Protein AF-A0A512M8C2-F1 (afdb_monomer)

Structure (mmCIF, N/CA/C/O backbone):
data_AF-A0A512M8C2-F1
#
_entry.id   AF-A0A512M8C2-F1
#
loop_
_atom_site.group_PDB
_atom_site.id
_atom_site.type_symbol
_atom_site.label_atom_id
_atom_site.label_alt_id
_atom_site.label_comp_id
_atom_site.label_asym_id
_atom_site.label_entity_id
_atom_site.label_seq_id
_atom_site.pdbx_PDB_ins_code
_atom_site.Cartn_x
_atom_site.Cartn_y
_atom_site.Cartn_z
_atom_site.occupancy
_atom_site.B_iso_or_equiv
_atom_site.auth_seq_id
_atom_site.auth_comp_id
_atom_site.auth_asym_id
_atom_site.auth_atom_id
_atom_site.pdbx_PDB_model_num
ATOM 1 N N . MET A 1 1 ? 24.720 3.257 -32.454 1.00 48.91 1 MET A N 1
ATOM 2 C CA . MET A 1 1 ? 25.253 3.860 -31.210 1.00 48.91 1 MET A CA 1
ATOM 3 C C . MET A 1 1 ? 26.133 2.826 -30.535 1.00 48.91 1 MET A C 1
ATOM 5 O O . MET A 1 1 ? 25.693 1.692 -30.406 1.00 48.91 1 MET A O 1
ATOM 9 N N . ASN A 1 2 ? 27.371 3.174 -30.174 1.00 46.22 2 ASN A N 1
ATOM 10 C CA . ASN A 1 2 ? 28.258 2.243 -29.473 1.00 46.22 2 ASN A CA 1
ATOM 11 C C . ASN A 1 2 ? 27.708 1.994 -28.065 1.00 46.22 2 ASN A C 1
ATOM 13 O O . ASN A 1 2 ? 27.454 2.938 -27.321 1.00 46.22 2 ASN A O 1
ATOM 17 N N . SER A 1 3 ? 27.521 0.729 -27.696 1.00 54.81 3 SER A N 1
ATOM 18 C CA . SER A 1 3 ? 26.972 0.332 -26.395 1.00 54.81 3 SER A CA 1
ATOM 19 C C . SER A 1 3 ? 27.742 0.952 -25.221 1.00 54.81 3 SER A C 1
ATOM 21 O O . SER A 1 3 ? 27.136 1.366 -24.240 1.00 54.81 3 SER A O 1
ATOM 23 N N . THR A 1 4 ? 29.060 1.118 -25.348 1.00 58.31 4 THR A N 1
ATOM 24 C CA . THR A 1 4 ? 29.949 1.699 -24.328 1.00 58.31 4 THR A CA 1
ATOM 25 C C . THR A 1 4 ? 29.656 3.159 -23.970 1.00 58.31 4 THR A C 1
ATOM 27 O O . THR A 1 4 ? 29.856 3.542 -22.819 1.00 58.31 4 THR A O 1
ATOM 30 N N . THR A 1 5 ? 29.156 3.984 -24.897 1.00 65.06 5 THR A N 1
ATOM 31 C CA . THR A 1 5 ? 28.842 5.393 -24.594 1.00 65.06 5 THR A CA 1
ATOM 32 C C . THR A 1 5 ? 27.536 5.519 -23.819 1.00 65.06 5 THR A C 1
ATOM 34 O O . THR A 1 5 ? 27.448 6.320 -22.894 1.00 65.06 5 THR A O 1
ATOM 37 N N . LEU A 1 6 ? 26.543 4.681 -24.135 1.00 64.38 6 LEU A N 1
ATOM 38 C CA . LEU A 1 6 ? 25.262 4.644 -23.422 1.00 64.38 6 LEU A CA 1
ATOM 39 C C . LEU A 1 6 ? 25.471 4.327 -21.931 1.00 64.38 6 LEU A C 1
ATOM 41 O O . LEU A 1 6 ? 24.914 4.996 -21.069 1.00 64.38 6 LEU A O 1
ATOM 45 N N . TRP A 1 7 ? 26.383 3.401 -21.631 1.00 63.12 7 TRP A N 1
ATOM 46 C CA . TRP A 1 7 ? 26.734 2.987 -20.273 1.00 63.12 7 TRP A CA 1
ATOM 47 C C . TRP A 1 7 ? 27.275 4.087 -19.368 1.00 63.12 7 TRP A C 1
ATOM 49 O O . TRP A 1 7 ? 26.853 4.232 -18.216 1.00 63.12 7 TRP A O 1
ATOM 59 N N . LEU A 1 8 ? 28.211 4.871 -19.895 1.00 71.44 8 LEU A N 1
ATOM 60 C CA . LEU A 1 8 ? 28.779 6.019 -19.197 1.00 71.44 8 LEU A CA 1
ATOM 61 C C . LEU A 1 8 ? 27.717 7.096 -18.950 1.00 71.44 8 LEU A C 1
ATOM 63 O O . LEU A 1 8 ? 27.680 7.678 -17.869 1.00 71.44 8 LEU A O 1
ATOM 67 N N . HIS A 1 9 ? 26.807 7.317 -19.902 1.00 68.81 9 HIS A N 1
ATOM 68 C CA . HIS A 1 9 ? 25.714 8.272 -19.724 1.00 68.81 9 HIS A CA 1
ATOM 69 C C . HIS A 1 9 ? 24.694 7.808 -18.678 1.00 68.81 9 HIS A C 1
ATOM 71 O O . HIS A 1 9 ? 24.305 8.608 -17.828 1.00 68.81 9 HIS A O 1
ATOM 77 N N . THR A 1 10 ? 24.302 6.530 -18.672 1.00 65.81 10 THR A N 1
ATOM 78 C CA . THR A 1 10 ? 23.356 5.990 -17.681 1.00 65.81 10 THR A CA 1
ATOM 79 C C . THR A 1 10 ? 23.937 6.026 -16.269 1.00 65.81 10 THR A C 1
ATOM 81 O O . THR A 1 10 ? 23.274 6.492 -15.343 1.00 65.81 10 THR A O 1
ATOM 84 N N . THR A 1 11 ? 25.187 5.588 -16.093 1.00 70.12 11 THR A N 1
ATOM 85 C CA . THR A 1 11 ? 25.856 5.610 -14.782 1.00 70.12 11 THR A CA 1
ATOM 86 C C . THR A 1 11 ? 26.068 7.035 -14.275 1.00 70.12 11 THR A C 1
ATOM 88 O O . THR A 1 11 ? 25.782 7.308 -13.109 1.00 70.12 11 THR A O 1
ATOM 91 N N . ALA A 1 12 ? 26.472 7.968 -15.143 1.00 76.19 12 ALA A N 1
ATOM 92 C CA . ALA A 1 12 ? 26.581 9.382 -14.793 1.00 76.19 12 ALA A CA 1
ATOM 93 C C . ALA A 1 12 ? 25.221 9.995 -14.421 1.00 76.19 12 ALA A C 1
ATOM 95 O O . ALA A 1 12 ? 25.128 10.697 -13.416 1.00 76.19 12 ALA A O 1
ATOM 96 N N . ALA A 1 13 ? 24.154 9.700 -15.172 1.00 72.44 13 ALA A N 1
ATOM 97 C CA . ALA A 1 13 ? 22.809 10.195 -14.880 1.00 72.44 13 ALA A CA 1
ATOM 98 C C . ALA A 1 13 ? 22.296 9.691 -13.522 1.00 72.44 13 ALA A C 1
ATOM 100 O O . ALA A 1 13 ? 21.794 10.485 -12.726 1.00 72.44 13 ALA A O 1
ATOM 101 N N . ILE A 1 14 ? 22.482 8.400 -13.219 1.00 74.38 14 ILE A N 1
ATOM 102 C CA . ILE A 1 14 ? 22.120 7.824 -11.916 1.00 74.38 14 ILE A CA 1
ATOM 103 C C . ILE A 1 14 ? 22.949 8.462 -10.799 1.00 74.38 14 ILE A C 1
ATOM 105 O O . ILE A 1 14 ? 22.385 8.840 -9.776 1.00 74.38 14 ILE A O 1
ATOM 109 N N . ALA A 1 15 ? 24.263 8.624 -10.982 1.00 79.56 15 ALA A N 1
ATOM 110 C CA . ALA A 1 15 ? 25.133 9.222 -9.972 1.00 79.56 15 ALA A CA 1
ATOM 111 C C . ALA A 1 15 ? 24.759 10.685 -9.675 1.00 79.56 15 ALA A C 1
ATOM 113 O O . ALA A 1 15 ? 24.666 11.070 -8.509 1.00 79.56 15 ALA A O 1
ATOM 114 N N . VAL A 1 16 ? 24.485 11.487 -10.710 1.00 80.94 16 VAL A N 1
ATOM 115 C CA . VAL A 1 16 ? 24.038 12.881 -10.561 1.00 80.94 16 VAL A CA 1
ATOM 116 C C . VAL A 1 16 ? 22.673 12.942 -9.881 1.00 80.94 16 VAL A C 1
ATOM 118 O O . VAL A 1 16 ? 22.501 13.709 -8.935 1.00 80.94 16 VAL A O 1
ATOM 121 N N . ALA A 1 17 ? 21.716 12.114 -10.306 1.00 76.19 17 ALA A N 1
ATOM 122 C CA . ALA A 1 17 ? 20.384 12.080 -9.712 1.00 76.19 17 ALA A CA 1
ATOM 123 C C . ALA A 1 17 ? 20.421 11.621 -8.245 1.00 76.19 17 ALA A C 1
ATOM 125 O O . ALA A 1 17 ? 19.781 12.232 -7.390 1.00 76.19 17 ALA A O 1
ATOM 126 N N . ALA A 1 18 ? 21.218 10.598 -7.928 1.00 78.25 18 ALA A N 1
ATOM 127 C CA . ALA A 1 18 ? 21.425 10.122 -6.564 1.00 78.25 18 ALA A CA 1
ATOM 128 C C . ALA A 1 18 ? 22.118 11.179 -5.690 1.00 78.25 18 ALA A C 1
ATOM 130 O O . ALA A 1 18 ? 21.701 11.399 -4.554 1.00 78.25 18 ALA A O 1
ATOM 131 N N . GLY A 1 19 ? 23.131 11.874 -6.218 1.00 82.81 19 GLY A N 1
ATOM 132 C CA . GLY A 1 19 ? 23.809 12.970 -5.524 1.00 82.81 19 GLY A CA 1
ATOM 133 C C . GLY A 1 19 ? 22.876 14.149 -5.240 1.00 82.81 19 GLY A C 1
ATOM 134 O O . GLY A 1 19 ? 22.841 14.650 -4.116 1.00 82.81 19 GLY A O 1
ATOM 135 N N . ALA A 1 20 ? 22.065 14.547 -6.224 1.00 81.75 20 ALA A N 1
ATOM 136 C CA . ALA A 1 20 ? 21.051 15.586 -6.064 1.00 81.75 20 ALA A CA 1
ATOM 137 C C . ALA A 1 20 ? 19.987 15.187 -5.032 1.00 81.75 20 ALA A C 1
ATOM 139 O O . ALA A 1 20 ? 19.635 15.990 -4.168 1.00 81.75 20 ALA A O 1
ATOM 140 N N . LEU A 1 21 ? 19.520 13.936 -5.069 1.00 81.69 21 LEU A N 1
ATOM 141 C CA . LEU A 1 21 ? 18.558 13.412 -4.102 1.00 81.69 21 LEU A CA 1
ATOM 142 C C . LEU A 1 21 ? 19.140 13.369 -2.684 1.00 81.69 21 LEU A C 1
ATOM 144 O O . LEU A 1 21 ? 18.470 13.767 -1.734 1.00 81.69 21 LEU A O 1
ATOM 148 N N . TRP A 1 22 ? 20.386 12.921 -2.527 1.00 86.00 22 TRP A N 1
ATOM 149 C CA . TRP A 1 22 ? 21.066 12.917 -1.233 1.00 86.00 22 TRP A CA 1
ATOM 150 C C . TRP A 1 22 ? 21.185 14.332 -0.659 1.00 86.00 22 TRP A C 1
ATOM 152 O O . TRP A 1 22 ? 20.883 14.558 0.515 1.00 86.00 22 TRP A O 1
ATOM 162 N N . LEU A 1 23 ? 21.570 15.296 -1.496 1.00 86.81 23 LEU A N 1
ATOM 163 C CA . LEU A 1 23 ? 21.688 16.696 -1.107 1.00 86.81 23 LEU A CA 1
ATOM 164 C C . LEU A 1 23 ? 20.327 17.286 -0.706 1.00 86.81 23 LEU A C 1
ATOM 166 O O . LEU A 1 23 ? 20.213 17.940 0.332 1.00 86.81 23 LEU A O 1
ATOM 170 N N . HIS A 1 24 ? 19.286 16.986 -1.489 1.00 86.25 24 HIS A N 1
ATOM 171 C CA . HIS A 1 24 ? 17.901 17.355 -1.197 1.00 86.25 24 HIS A CA 1
ATOM 172 C C . HIS A 1 24 ? 17.441 16.794 0.150 1.00 86.25 24 HIS A C 1
ATOM 174 O O . HIS A 1 24 ? 16.963 17.548 0.992 1.00 86.25 24 HIS A O 1
ATOM 180 N N . LEU A 1 25 ? 17.648 15.499 0.404 1.00 85.44 25 LEU A N 1
ATOM 181 C CA . LEU A 1 25 ? 17.268 14.855 1.666 1.00 85.44 25 LEU A CA 1
ATOM 182 C C . LEU A 1 25 ? 18.038 15.416 2.867 1.00 85.44 25 LEU A C 1
ATOM 184 O O . LEU A 1 25 ? 17.457 15.601 3.938 1.00 85.44 25 LEU A O 1
ATOM 188 N N . ARG A 1 26 ? 19.321 15.751 2.693 1.00 88.00 26 ARG A N 1
ATOM 189 C CA . ARG A 1 26 ? 20.156 16.353 3.745 1.00 88.00 26 ARG A CA 1
ATOM 190 C C . ARG A 1 26 ? 19.616 17.704 4.219 1.00 88.00 26 ARG A C 1
ATOM 192 O O . ARG A 1 26 ? 19.702 18.013 5.412 1.00 88.00 26 ARG A O 1
ATOM 199 N N . TRP A 1 27 ? 19.074 18.500 3.301 1.00 88.75 27 TRP A N 1
ATOM 200 C CA . TRP A 1 27 ? 18.501 19.817 3.592 1.00 88.75 27 TRP A CA 1
ATOM 201 C C . TRP A 1 27 ? 16.976 19.819 3.688 1.00 88.75 27 TRP A C 1
ATOM 203 O O . TRP A 1 27 ? 16.377 20.873 3.901 1.00 88.75 27 TRP A O 1
ATOM 213 N N . HIS A 1 28 ? 16.337 18.655 3.578 1.00 85.50 28 HIS A N 1
ATOM 214 C CA . HIS A 1 28 ? 14.889 18.565 3.593 1.00 85.50 28 HIS A CA 1
ATOM 215 C C . HIS A 1 28 ? 14.330 19.029 4.951 1.00 85.50 28 HIS A C 1
ATOM 217 O O . HIS A 1 28 ? 14.781 18.550 5.999 1.00 85.50 28 HIS A O 1
ATOM 223 N N . PRO A 1 29 ? 13.301 19.900 4.979 1.00 84.81 29 PRO A N 1
ATOM 224 C CA . PRO A 1 29 ? 12.707 20.378 6.231 1.00 84.81 29 PRO A CA 1
ATOM 225 C C . PRO A 1 29 ? 12.079 19.250 7.064 1.00 84.81 29 PRO A C 1
ATOM 227 O O . PRO A 1 29 ? 11.881 19.412 8.265 1.00 84.81 29 PRO A O 1
ATOM 230 N N . ARG A 1 30 ? 11.784 18.103 6.434 1.00 88.69 30 ARG A N 1
ATOM 231 C CA . ARG A 1 30 ? 11.262 16.878 7.066 1.00 88.69 30 ARG A CA 1
ATOM 232 C C . ARG A 1 30 ? 12.271 15.727 7.096 1.00 88.69 30 ARG A C 1
ATOM 234 O O . ARG A 1 30 ? 11.921 14.573 6.879 1.00 88.69 30 ARG A O 1
ATOM 241 N N . ARG A 1 31 ? 13.565 16.032 7.247 1.00 89.94 31 ARG A N 1
ATOM 242 C CA . ARG A 1 31 ? 14.619 14.999 7.280 1.00 89.94 31 ARG A CA 1
ATOM 243 C C . ARG A 1 31 ? 14.447 14.005 8.433 1.00 89.94 31 ARG A C 1
ATOM 245 O O . ARG A 1 31 ? 14.863 12.862 8.304 1.00 89.94 31 ARG A O 1
ATOM 252 N N . GLN A 1 32 ? 13.865 14.447 9.551 1.00 89.75 32 GLN A N 1
ATOM 253 C CA . GLN A 1 32 ? 13.669 13.608 10.735 1.00 89.75 32 GLN A CA 1
ATOM 254 C C . GLN A 1 32 ? 12.684 12.485 10.421 1.00 89.75 32 GLN A C 1
ATOM 256 O O . GLN A 1 32 ? 12.981 11.330 10.681 1.00 89.75 32 GLN A O 1
ATOM 261 N N . GLU A 1 33 ? 11.593 12.799 9.730 1.00 91.88 33 GLU A N 1
ATOM 262 C CA . GLU A 1 33 ? 10.573 11.840 9.318 1.00 91.88 33 GLU A CA 1
ATOM 263 C C . GLU A 1 33 ? 11.121 10.823 8.299 1.00 91.88 33 GLU A C 1
ATOM 265 O O . GLU A 1 33 ? 10.787 9.640 8.358 1.00 91.88 33 GLU A O 1
ATOM 270 N N . PHE A 1 34 ? 12.016 11.242 7.396 1.00 91.50 34 PHE A N 1
ATOM 271 C CA . PHE A 1 34 ? 12.741 10.317 6.512 1.00 91.50 34 PHE A CA 1
ATOM 272 C C . PHE A 1 34 ? 13.763 9.448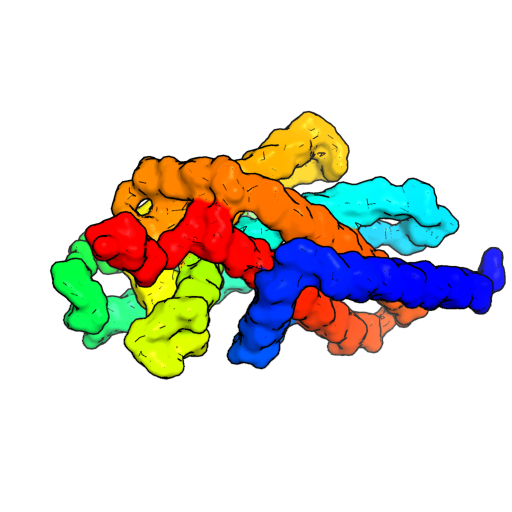 7.264 1.00 91.50 34 PHE A C 1
ATOM 274 O O . PHE A 1 34 ? 13.938 8.283 6.922 1.00 91.50 34 PHE A O 1
ATOM 281 N N . SER A 1 35 ? 14.427 9.974 8.292 1.00 92.88 35 SER A N 1
ATOM 282 C CA . SER A 1 35 ? 15.363 9.192 9.111 1.00 92.88 35 SER A CA 1
ATOM 283 C C . SER A 1 35 ? 14.629 8.162 9.972 1.00 92.88 35 SER A C 1
ATOM 285 O O . SER A 1 35 ? 14.947 6.982 9.929 1.00 92.88 35 SER A O 1
ATOM 287 N N . GLU A 1 36 ? 13.595 8.581 10.697 1.00 93.25 36 GLU A N 1
ATOM 288 C CA . GLU A 1 36 ? 12.803 7.707 11.569 1.00 93.25 36 GLU A CA 1
ATOM 289 C C . GLU A 1 36 ? 12.056 6.628 10.779 1.00 93.25 36 GLU A C 1
ATOM 291 O O . GLU A 1 36 ? 11.929 5.490 11.225 1.00 93.25 36 GLU A O 1
ATOM 296 N N . SER A 1 37 ? 11.576 6.953 9.574 1.00 92.88 37 SER A N 1
ATOM 297 C CA . SER A 1 37 ? 10.986 5.941 8.692 1.00 92.88 37 SER A CA 1
ATOM 298 C C . SER A 1 37 ? 12.012 4.919 8.217 1.00 92.88 37 SER A C 1
ATOM 300 O O . SER A 1 37 ? 11.660 3.752 8.065 1.00 92.88 37 SER A O 1
ATOM 302 N N . TRP A 1 38 ? 13.272 5.310 8.011 1.00 93.62 38 TRP A N 1
ATOM 303 C CA . TRP A 1 38 ? 14.344 4.362 7.711 1.00 93.62 38 TRP A CA 1
ATOM 304 C C . TRP A 1 38 ? 14.621 3.432 8.901 1.00 93.62 38 TRP A C 1
ATOM 306 O O . TRP A 1 38 ? 14.727 2.213 8.729 1.00 93.62 38 TRP A O 1
ATOM 316 N N . ASP A 1 39 ? 14.636 3.975 10.118 1.00 93.19 39 ASP A N 1
ATOM 317 C CA . ASP A 1 39 ? 14.766 3.187 11.350 1.00 93.19 39 ASP A CA 1
ATOM 318 C C . ASP A 1 39 ? 13.592 2.203 11.516 1.00 93.19 39 ASP A C 1
ATOM 320 O O . ASP A 1 39 ? 13.786 1.045 11.881 1.00 93.19 39 ASP A O 1
ATOM 324 N N . LEU A 1 40 ? 12.373 2.609 11.152 1.00 91.00 40 LEU A N 1
ATOM 325 C CA . LEU A 1 40 ? 11.203 1.725 11.111 1.00 91.00 40 LEU A CA 1
ATOM 326 C C . LEU A 1 40 ? 11.334 0.606 10.069 1.00 91.00 40 LEU A C 1
ATOM 328 O O . LEU A 1 40 ? 11.039 -0.551 10.376 1.00 91.00 40 LEU A O 1
ATOM 332 N N . VAL A 1 41 ? 11.775 0.921 8.846 1.00 92.50 41 VAL A N 1
ATOM 333 C CA . VAL A 1 41 ? 11.991 -0.084 7.787 1.00 92.50 41 VAL A CA 1
ATOM 334 C C . VAL A 1 41 ? 13.019 -1.122 8.234 1.00 92.50 41 VAL A C 1
ATOM 336 O O . VAL A 1 41 ? 12.802 -2.322 8.059 1.00 92.50 41 VAL A O 1
ATOM 339 N N . THR A 1 42 ? 14.120 -0.677 8.841 1.00 90.62 42 THR A N 1
ATOM 340 C CA . THR A 1 42 ? 15.167 -1.572 9.358 1.00 90.62 42 THR A CA 1
ATOM 341 C C . THR A 1 42 ? 14.721 -2.331 10.611 1.00 90.62 42 THR A C 1
ATOM 343 O O . THR A 1 42 ? 15.113 -3.482 10.803 1.00 90.62 42 THR A O 1
ATOM 346 N N . GLY A 1 43 ? 13.842 -1.742 11.425 1.00 87.25 43 GLY A N 1
ATOM 347 C CA . GLY A 1 43 ? 13.214 -2.375 12.584 1.00 87.25 43 GLY A CA 1
ATOM 348 C C . GLY A 1 43 ? 12.158 -3.434 12.240 1.00 87.25 43 GLY A C 1
ATOM 349 O O . GLY A 1 43 ? 11.894 -4.310 13.073 1.00 87.25 43 GLY A O 1
ATOM 350 N N . LEU A 1 44 ? 11.594 -3.387 11.026 1.00 89.19 44 LEU A N 1
ATOM 351 C CA . LEU A 1 44 ? 10.554 -4.284 10.505 1.00 89.19 44 LEU A CA 1
ATOM 352 C C . LEU A 1 44 ? 10.981 -4.942 9.171 1.00 89.19 44 LEU A C 1
ATOM 354 O O . LEU A 1 44 ? 10.274 -4.822 8.166 1.00 89.19 44 LEU A O 1
ATOM 358 N N . PRO A 1 45 ? 12.097 -5.698 9.129 1.00 90.88 45 PRO A N 1
ATOM 359 C CA . PRO A 1 45 ? 12.628 -6.248 7.877 1.00 90.88 45 PRO A CA 1
ATOM 360 C C . PRO A 1 45 ? 11.650 -7.217 7.196 1.00 90.88 45 PRO A C 1
ATOM 362 O O . PRO A 1 45 ? 11.626 -7.327 5.969 1.00 90.88 45 PRO A O 1
ATOM 365 N N . TRP A 1 46 ? 10.790 -7.877 7.980 1.00 92.25 46 TRP A N 1
ATOM 366 C CA . TRP A 1 46 ? 9.745 -8.765 7.474 1.00 92.25 46 TRP A CA 1
ATOM 367 C C . TRP A 1 46 ? 8.768 -8.048 6.533 1.00 92.25 46 TRP A C 1
ATOM 369 O O . TRP A 1 46 ? 8.297 -8.670 5.584 1.00 92.25 46 TRP A O 1
ATOM 379 N N . LEU A 1 47 ? 8.488 -6.754 6.745 1.00 91.75 47 LEU A N 1
ATOM 380 C CA . LEU A 1 47 ? 7.574 -5.980 5.902 1.00 91.75 47 LEU A CA 1
ATOM 381 C C . LEU A 1 47 ? 8.160 -5.799 4.500 1.00 91.75 47 LEU A C 1
ATOM 383 O O . LEU A 1 47 ? 7.459 -5.955 3.503 1.00 91.75 47 LEU A O 1
ATOM 387 N N . THR A 1 48 ? 9.457 -5.506 4.417 1.00 93.44 48 THR A N 1
ATOM 388 C CA . THR A 1 48 ? 10.186 -5.374 3.150 1.00 93.44 48 THR A CA 1
ATOM 389 C C . THR A 1 48 ? 10.274 -6.701 2.415 1.00 93.44 48 THR A C 1
ATOM 391 O O . THR A 1 48 ? 10.025 -6.749 1.212 1.00 93.44 48 THR A O 1
ATOM 394 N N . VAL A 1 49 ? 10.561 -7.786 3.136 1.00 94.50 49 VAL A N 1
ATOM 395 C CA . VAL A 1 49 ? 10.612 -9.133 2.560 1.00 94.50 49 VAL A CA 1
ATOM 396 C C . VAL A 1 49 ? 9.236 -9.553 2.032 1.00 94.50 49 VAL A C 1
ATOM 398 O O . VAL A 1 49 ? 9.130 -9.955 0.876 1.00 94.50 49 VAL A O 1
ATOM 401 N N . LEU A 1 50 ? 8.177 -9.391 2.832 1.00 93.19 50 LEU A N 1
ATOM 402 C CA . LEU A 1 50 ? 6.801 -9.696 2.432 1.00 93.19 50 LEU A CA 1
ATOM 403 C C . LEU A 1 50 ? 6.378 -8.871 1.213 1.00 93.19 50 LEU A C 1
ATOM 405 O O . LEU A 1 50 ? 5.866 -9.422 0.241 1.00 93.19 50 LEU A O 1
ATOM 409 N N . HIS A 1 51 ? 6.612 -7.559 1.242 1.00 93.69 51 HIS A N 1
ATOM 410 C CA . HIS A 1 51 ? 6.280 -6.677 0.129 1.00 93.69 51 HIS A CA 1
ATOM 411 C C . HIS A 1 51 ? 7.047 -7.086 -1.139 1.00 93.69 51 HIS A C 1
ATOM 413 O O . HIS A 1 51 ? 6.428 -7.270 -2.185 1.00 93.69 51 HIS A O 1
ATOM 419 N N . GLY A 1 52 ? 8.356 -7.336 -1.050 1.00 92.56 52 GLY A N 1
ATOM 420 C CA . GLY A 1 52 ? 9.160 -7.812 -2.179 1.00 92.56 52 GLY A CA 1
ATOM 421 C C . GLY A 1 52 ? 8.638 -9.127 -2.768 1.00 92.56 52 GLY A C 1
ATOM 422 O O . GLY A 1 52 ? 8.474 -9.229 -3.983 1.00 92.56 52 GLY A O 1
ATOM 423 N N . MET A 1 53 ? 8.292 -10.103 -1.921 1.00 92.44 53 MET A N 1
ATOM 424 C CA . MET A 1 53 ? 7.687 -11.370 -2.356 1.00 92.44 53 MET A CA 1
ATOM 425 C C . MET A 1 53 ? 6.363 -11.153 -3.094 1.00 92.44 53 MET A C 1
ATOM 427 O O . MET A 1 53 ? 6.148 -11.747 -4.149 1.00 92.44 53 MET A O 1
ATOM 431 N N . LEU A 1 54 ? 5.489 -10.283 -2.579 1.00 92.00 54 LEU A N 1
ATOM 432 C CA . LEU A 1 54 ? 4.205 -9.976 -3.213 1.00 92.00 54 LEU A CA 1
ATOM 433 C C . LEU A 1 54 ? 4.382 -9.260 -4.559 1.00 92.00 54 LEU A C 1
ATOM 435 O O . LEU A 1 54 ? 3.613 -9.523 -5.484 1.00 92.00 54 LEU A O 1
ATOM 439 N N . LEU A 1 55 ? 5.392 -8.392 -4.697 1.00 90.38 55 LEU A N 1
ATOM 440 C CA . LEU A 1 55 ? 5.710 -7.738 -5.972 1.00 90.38 55 LEU A CA 1
ATOM 441 C C . LEU A 1 55 ? 6.163 -8.747 -7.022 1.00 90.38 55 LEU A C 1
ATOM 443 O O . LEU A 1 55 ? 5.682 -8.705 -8.153 1.00 90.38 55 LEU A O 1
ATOM 447 N N . VAL A 1 56 ? 7.050 -9.668 -6.643 1.00 89.19 56 VAL A N 1
ATOM 448 C CA . VAL A 1 56 ? 7.521 -10.732 -7.538 1.00 89.19 56 VAL A CA 1
ATOM 449 C C . VAL A 1 56 ? 6.368 -11.658 -7.914 1.00 89.19 56 VAL A C 1
ATOM 451 O O . VAL A 1 56 ? 6.178 -11.929 -9.095 1.00 89.19 56 VAL A O 1
ATOM 454 N N . ALA A 1 57 ? 5.556 -12.089 -6.945 1.00 88.06 57 ALA A N 1
ATOM 455 C CA . ALA A 1 57 ? 4.384 -12.923 -7.205 1.00 88.06 57 ALA A CA 1
ATOM 456 C C . ALA A 1 57 ? 3.407 -12.236 -8.173 1.00 88.06 57 ALA A C 1
ATOM 458 O O . ALA A 1 57 ? 2.991 -12.840 -9.158 1.00 88.06 57 ALA A O 1
ATOM 459 N N . GLY A 1 58 ? 3.108 -10.953 -7.947 1.00 84.75 58 GLY A N 1
ATOM 460 C CA . GLY A 1 58 ? 2.279 -10.157 -8.850 1.00 84.75 58 GLY A CA 1
ATOM 461 C C . GLY A 1 58 ? 2.864 -10.063 -10.263 1.00 84.75 58 GLY A C 1
ATOM 462 O O . GLY A 1 58 ? 2.125 -10.234 -11.231 1.00 84.75 58 GLY A O 1
ATOM 463 N N . GLN A 1 59 ? 4.180 -9.859 -10.384 1.00 85.31 59 GLN A N 1
ATOM 464 C CA . GLN A 1 59 ? 4.876 -9.818 -11.674 1.00 85.31 59 GLN A CA 1
ATOM 465 C C . GLN A 1 59 ? 4.789 -11.151 -12.425 1.00 85.31 59 GLN A C 1
ATOM 467 O O . GLN A 1 59 ? 4.485 -11.160 -13.617 1.00 85.31 59 GLN A O 1
ATOM 472 N N . LEU A 1 60 ? 5.011 -12.273 -11.739 1.00 83.62 60 LEU A N 1
ATOM 473 C CA . LEU A 1 60 ? 4.925 -13.615 -12.330 1.00 83.62 60 LEU A CA 1
ATOM 474 C C . LEU A 1 60 ? 3.505 -13.966 -12.787 1.00 83.62 60 LEU A C 1
ATOM 476 O O . LEU A 1 60 ? 3.323 -14.750 -13.711 1.00 83.62 60 LEU A O 1
ATOM 480 N N . MET A 1 61 ? 2.502 -13.360 -12.160 1.00 79.31 61 MET A N 1
ATOM 481 C CA . MET A 1 61 ? 1.090 -13.536 -12.488 1.00 79.31 61 MET A CA 1
ATOM 482 C C . MET A 1 61 ? 0.579 -12.513 -13.523 1.00 79.31 61 MET A C 1
ATOM 484 O O . MET A 1 61 ? -0.627 -12.403 -13.735 1.00 79.31 61 MET A O 1
ATOM 488 N N . GLY A 1 62 ? 1.483 -11.770 -14.175 1.00 75.19 62 GLY A N 1
ATOM 489 C CA . GLY A 1 62 ? 1.173 -10.901 -15.315 1.00 75.19 62 GLY A CA 1
ATOM 490 C C . GLY A 1 62 ? 0.861 -9.443 -14.973 1.00 75.19 62 GLY A C 1
ATOM 491 O O . GLY A 1 62 ? 0.504 -8.679 -15.867 1.00 75.19 62 GLY A O 1
ATOM 492 N N . ALA A 1 63 ? 1.003 -9.022 -13.715 1.00 78.00 63 ALA A N 1
ATOM 493 C CA . ALA A 1 63 ? 0.805 -7.628 -13.330 1.00 78.00 63 ALA A CA 1
ATOM 494 C C . ALA A 1 63 ? 2.155 -6.881 -13.261 1.00 78.00 63 ALA A C 1
ATOM 496 O O . ALA A 1 63 ? 3.028 -7.293 -12.498 1.00 78.00 63 ALA A O 1
ATOM 497 N N . PRO A 1 64 ? 2.358 -5.773 -14.000 1.00 76.06 64 PRO A N 1
ATOM 498 C CA . PRO A 1 64 ? 3.672 -5.140 -14.176 1.00 76.06 64 PRO A CA 1
ATOM 499 C C . PRO A 1 64 ? 4.107 -4.271 -12.975 1.00 76.06 64 PRO A C 1
ATOM 501 O O . PRO A 1 64 ? 4.415 -3.085 -13.108 1.00 76.06 64 PRO A O 1
ATOM 504 N N . TRP A 1 65 ? 4.134 -4.840 -11.768 1.00 75.12 65 TRP A N 1
ATOM 505 C CA . TRP A 1 65 ? 4.410 -4.114 -10.523 1.00 75.12 65 TRP A CA 1
ATOM 506 C C . TRP A 1 65 ? 5.866 -3.663 -10.368 1.00 75.12 65 TRP A C 1
ATOM 508 O O . TRP A 1 65 ? 6.103 -2.620 -9.747 1.00 75.12 65 TRP A O 1
ATOM 518 N N . ILE A 1 66 ? 6.815 -4.441 -10.904 1.00 74.88 66 ILE A N 1
ATOM 519 C CA . ILE A 1 66 ? 8.263 -4.185 -10.816 1.00 74.88 66 ILE A CA 1
ATOM 520 C C . ILE A 1 66 ? 8.738 -3.445 -12.064 1.00 74.88 66 ILE A C 1
ATOM 522 O O . ILE A 1 66 ? 9.381 -2.404 -11.958 1.00 74.88 66 ILE A O 1
ATOM 526 N N . THR A 1 67 ? 8.390 -3.950 -13.248 1.00 67.44 67 THR A N 1
ATOM 527 C CA . THR A 1 67 ? 8.840 -3.376 -14.527 1.00 67.44 67 THR A CA 1
ATOM 528 C C . THR A 1 67 ? 8.081 -2.107 -14.911 1.00 67.44 67 THR A C 1
ATOM 530 O O . THR A 1 67 ? 8.604 -1.283 -15.652 1.00 67.44 67 THR A O 1
ATOM 533 N N . GLY A 1 68 ? 6.868 -1.903 -14.385 1.00 68.81 68 GLY A N 1
ATOM 534 C CA . GLY A 1 68 ? 6.004 -0.800 -14.802 1.00 68.81 68 GLY A CA 1
ATOM 535 C C . GLY A 1 68 ? 5.566 -0.915 -16.265 1.00 68.81 68 GLY A C 1
ATOM 536 O O . GLY A 1 68 ? 5.629 -1.987 -16.865 1.00 68.81 68 GLY A O 1
ATOM 537 N N . SER A 1 69 ? 5.106 0.204 -16.827 1.00 62.44 69 SER A N 1
ATOM 538 C CA . SER A 1 69 ? 4.615 0.306 -18.208 1.00 62.44 69 SER A CA 1
ATOM 539 C C . SER A 1 69 ? 5.663 0.785 -19.221 1.00 62.44 69 SER A C 1
ATOM 541 O O . SER A 1 69 ? 5.309 0.981 -20.378 1.00 62.44 69 SER A O 1
ATOM 543 N N . MET A 1 70 ? 6.905 1.050 -18.797 1.00 62.56 70 MET A N 1
ATOM 544 C CA . MET A 1 70 ? 7.959 1.549 -19.690 1.00 62.56 70 MET A CA 1
ATOM 545 C C . MET A 1 70 ? 8.527 0.412 -20.527 1.00 62.56 70 MET A C 1
ATOM 547 O O . MET A 1 70 ? 8.809 -0.663 -19.991 1.00 62.56 70 MET A O 1
ATOM 551 N N . GLN A 1 71 ? 8.688 0.649 -21.826 1.00 58.84 71 GLN A N 1
ATOM 552 C CA . GLN A 1 71 ? 9.306 -0.304 -22.744 1.00 58.84 71 GLN A CA 1
ATOM 553 C C . GLN A 1 71 ? 10.729 0.137 -23.102 1.00 58.84 71 GLN A C 1
ATOM 555 O O . GLN A 1 71 ? 11.057 1.317 -23.059 1.00 58.84 71 GLN A O 1
ATOM 560 N N . ALA A 1 72 ? 11.562 -0.812 -23.534 1.00 54.16 72 ALA A N 1
ATOM 561 C CA . ALA A 1 72 ? 12.980 -0.579 -23.827 1.00 54.16 72 ALA A CA 1
ATOM 562 C C . ALA A 1 72 ? 13.273 0.454 -24.921 1.00 54.16 72 ALA A C 1
ATOM 564 O O . ALA A 1 72 ? 14.363 1.022 -24.982 1.00 54.16 72 ALA A O 1
ATOM 565 N N . PHE A 1 73 ? 12.298 0.741 -25.783 1.00 51.25 73 PHE A N 1
ATOM 566 C CA . PHE A 1 73 ? 12.440 1.783 -26.796 1.00 51.25 73 PHE A CA 1
ATOM 567 C C . PHE A 1 73 ? 12.291 3.202 -26.219 1.00 51.25 73 PHE A C 1
ATOM 569 O O . PHE A 1 73 ? 12.739 4.156 -26.854 1.00 51.25 73 PHE A O 1
ATOM 576 N N . ASP A 1 74 ? 11.703 3.352 -25.026 1.00 55.44 74 ASP A N 1
ATOM 577 C CA . ASP A 1 74 ? 11.469 4.655 -24.399 1.00 55.44 74 ASP A CA 1
ATOM 578 C C . ASP A 1 74 ? 12.778 5.288 -23.897 1.00 55.44 74 ASP A C 1
ATOM 580 O O . ASP A 1 74 ? 12.841 6.500 -23.729 1.00 55.44 74 ASP A O 1
ATOM 584 N N . LEU A 1 75 ? 13.859 4.513 -23.716 1.00 62.59 75 LEU A N 1
ATOM 585 C CA . LEU A 1 75 ? 15.135 4.987 -23.157 1.00 62.59 75 LEU A CA 1
ATOM 586 C C . LEU A 1 75 ? 16.015 5.819 -24.121 1.00 62.59 75 LEU A C 1
ATOM 588 O O . LEU A 1 75 ? 17.170 6.116 -23.810 1.00 62.59 75 LEU A O 1
ATOM 592 N N . GLY A 1 76 ? 15.495 6.197 -25.292 1.00 60.25 76 GLY A N 1
ATOM 593 C CA . GLY A 1 76 ? 16.260 6.861 -26.353 1.00 60.25 76 GLY A CA 1
ATOM 594 C C . GLY A 1 76 ? 16.682 8.303 -26.044 1.00 60.25 76 GLY A C 1
ATOM 595 O O . GLY A 1 76 ? 17.805 8.689 -26.375 1.00 60.25 76 GLY A O 1
ATOM 596 N N . THR A 1 77 ? 15.825 9.103 -25.393 1.00 67.69 77 THR A N 1
ATOM 597 C CA . THR A 1 77 ? 16.161 10.473 -24.962 1.00 67.69 77 THR A CA 1
ATOM 598 C C . THR A 1 77 ? 15.509 10.845 -23.626 1.00 67.69 77 THR A C 1
ATOM 600 O O . THR A 1 77 ? 14.378 10.469 -23.334 1.00 67.69 77 THR A O 1
ATOM 603 N N . TRP A 1 78 ? 16.204 11.640 -22.801 1.00 68.56 78 TRP A N 1
ATOM 604 C CA . TRP A 1 78 ? 15.687 12.075 -21.492 1.00 68.56 78 TRP A CA 1
ATOM 605 C C . TRP A 1 78 ? 14.382 12.879 -21.592 1.00 68.56 78 TRP A C 1
ATOM 607 O O . TRP A 1 78 ? 13.536 12.790 -20.705 1.00 68.56 78 TRP A O 1
ATOM 617 N N . LEU A 1 79 ? 14.213 13.647 -22.673 1.00 69.25 79 LEU A N 1
ATOM 618 C CA . LEU A 1 79 ? 13.022 14.465 -22.902 1.00 69.25 79 LEU A CA 1
ATOM 619 C C . LEU A 1 79 ? 11.763 13.592 -23.045 1.00 69.25 79 LEU A C 1
ATOM 621 O O . LEU A 1 79 ? 10.712 13.945 -22.511 1.00 69.25 79 LEU A O 1
ATOM 625 N N . ASP A 1 80 ? 11.899 12.436 -23.698 1.00 70.19 80 ASP A N 1
ATOM 626 C CA . ASP A 1 80 ? 10.798 11.498 -23.930 1.00 70.19 80 ASP A CA 1
ATOM 627 C C . ASP A 1 80 ? 10.455 10.688 -22.668 1.00 70.19 80 ASP A C 1
ATOM 629 O O . ASP A 1 80 ? 9.289 10.381 -22.419 1.00 70.19 80 ASP A O 1
ATOM 633 N N . ILE A 1 81 ? 11.453 10.411 -21.820 1.00 76.62 81 ILE A N 1
ATOM 634 C CA . ILE A 1 81 ? 11.308 9.603 -20.594 1.00 76.62 81 ILE A CA 1
ATOM 635 C C . ILE A 1 81 ? 10.779 10.428 -19.420 1.00 76.62 81 ILE A C 1
ATOM 637 O O . ILE A 1 81 ? 10.003 9.924 -18.605 1.00 76.62 81 ILE A O 1
ATOM 641 N N . ALA A 1 82 ? 11.198 11.691 -19.297 1.00 77.56 82 ALA A N 1
ATOM 642 C CA . ALA A 1 82 ? 10.967 12.488 -18.094 1.00 77.56 82 ALA A CA 1
ATOM 643 C C . ALA A 1 82 ? 9.474 12.645 -17.759 1.00 77.56 82 ALA A C 1
ATOM 645 O O . ALA A 1 82 ? 9.087 12.503 -16.599 1.00 77.56 82 ALA A O 1
ATOM 646 N N . GLY A 1 83 ? 8.625 12.891 -18.763 1.00 82.56 83 GLY A N 1
ATOM 647 C CA . GLY A 1 83 ? 7.177 13.039 -18.579 1.00 82.56 83 GLY A CA 1
ATOM 648 C C . GLY A 1 83 ? 6.493 11.756 -18.081 1.00 82.56 83 GLY A C 1
ATOM 649 O O . GLY A 1 83 ? 5.875 11.779 -17.013 1.00 82.56 83 GLY A O 1
ATOM 650 N N . PRO A 1 84 ? 6.598 10.628 -18.810 1.00 82.69 84 PRO A N 1
ATOM 651 C CA . PRO A 1 84 ? 6.072 9.332 -18.378 1.00 82.69 84 PRO A CA 1
ATOM 652 C C . PRO A 1 84 ? 6.622 8.862 -17.027 1.00 82.69 84 PRO A C 1
ATOM 654 O O . PRO A 1 84 ? 5.857 8.350 -16.209 1.00 82.69 84 PRO A O 1
ATOM 657 N N . LEU A 1 85 ? 7.916 9.074 -16.762 1.00 83.06 85 LEU A N 1
ATOM 658 C CA . LEU A 1 85 ? 8.540 8.738 -15.481 1.00 83.06 85 LEU A CA 1
ATOM 659 C C . LEU A 1 85 ? 7.948 9.553 -14.339 1.00 83.06 85 LEU A C 1
ATOM 661 O O . LEU A 1 85 ? 7.551 8.984 -13.325 1.00 83.06 85 LEU A O 1
ATOM 665 N N . PHE A 1 86 ? 7.819 10.865 -14.525 1.00 86.44 86 PHE A N 1
ATOM 666 C CA . PHE A 1 86 ? 7.219 11.736 -13.526 1.00 86.44 86 PHE A CA 1
ATOM 667 C C . PHE A 1 86 ? 5.760 11.362 -13.248 1.00 86.44 86 PHE A C 1
ATOM 669 O O . PHE A 1 86 ? 5.393 11.190 -12.090 1.00 86.44 86 PHE A O 1
ATOM 676 N N . LEU A 1 87 ? 4.934 11.187 -14.286 1.00 87.00 87 LEU A N 1
ATOM 677 C CA . LEU A 1 87 ? 3.518 10.835 -14.121 1.00 87.00 87 LEU A CA 1
ATOM 678 C C . LEU A 1 87 ? 3.334 9.449 -13.490 1.00 87.00 87 LEU A C 1
ATOM 680 O O . LEU A 1 87 ? 2.493 9.289 -12.605 1.00 87.00 87 LEU A O 1
ATOM 684 N N . GLY A 1 88 ? 4.139 8.464 -13.898 1.00 86.31 88 GLY A N 1
ATOM 685 C CA . GLY A 1 88 ? 4.119 7.121 -13.320 1.00 86.31 88 GLY A CA 1
ATOM 686 C C . GLY A 1 88 ? 4.519 7.121 -11.845 1.00 86.31 88 GLY A C 1
ATOM 687 O O . GLY A 1 88 ? 3.830 6.524 -11.020 1.00 86.31 88 GLY A O 1
ATOM 688 N N . SER A 1 89 ? 5.586 7.841 -11.492 1.00 89.69 89 SER A N 1
ATOM 689 C CA . SER A 1 89 ? 6.036 7.972 -10.103 1.00 89.69 89 SER A CA 1
ATOM 690 C C . SER A 1 89 ? 5.105 8.828 -9.250 1.00 89.69 89 SER A C 1
ATOM 692 O O . SER A 1 89 ? 4.951 8.542 -8.067 1.00 89.69 89 SER A O 1
ATOM 694 N N . LEU A 1 90 ? 4.446 9.836 -9.826 1.00 90.81 90 LEU A N 1
ATOM 695 C CA . LEU A 1 90 ? 3.406 10.612 -9.152 1.00 90.81 90 LEU A CA 1
ATOM 696 C C . LEU A 1 90 ? 2.209 9.727 -8.795 1.00 90.81 90 LEU A C 1
ATOM 698 O O . LEU A 1 90 ? 1.815 9.682 -7.629 1.00 90.81 90 LEU A O 1
ATOM 702 N N . MET A 1 91 ? 1.688 8.988 -9.779 1.00 89.12 91 MET A N 1
ATOM 703 C CA . MET A 1 91 ? 0.588 8.042 -9.587 1.00 89.12 91 MET A CA 1
ATOM 704 C C . MET A 1 91 ? 0.939 6.996 -8.533 1.00 89.12 91 MET A C 1
ATOM 706 O O . MET A 1 91 ? 0.173 6.769 -7.597 1.00 89.12 91 MET A O 1
ATOM 710 N N . GLU A 1 92 ? 2.122 6.394 -8.649 1.00 89.31 92 GLU A N 1
ATOM 711 C CA . GLU A 1 92 ? 2.604 5.415 -7.685 1.00 89.31 92 GLU A CA 1
ATOM 712 C C . GLU A 1 92 ? 2.672 6.008 -6.281 1.00 89.31 92 GLU A C 1
ATOM 714 O O . GLU A 1 92 ? 2.091 5.439 -5.363 1.00 89.31 92 GLU A O 1
ATOM 719 N N . ASN A 1 93 ? 3.317 7.160 -6.112 1.00 92.00 93 ASN A N 1
ATOM 720 C CA . ASN A 1 93 ? 3.515 7.784 -4.810 1.00 92.00 93 ASN A CA 1
ATOM 721 C C . ASN A 1 93 ? 2.195 8.075 -4.086 1.00 92.00 93 ASN A C 1
ATOM 723 O O . ASN A 1 93 ? 2.041 7.761 -2.907 1.00 92.00 93 ASN A O 1
ATOM 727 N N . VAL A 1 94 ? 1.220 8.631 -4.806 1.00 91.00 94 VAL A N 1
ATOM 728 C CA . VAL A 1 94 ? -0.112 8.888 -4.251 1.00 91.00 94 VAL A CA 1
ATOM 729 C C . VAL A 1 94 ? -0.842 7.569 -3.966 1.00 91.00 94 VAL A C 1
ATOM 731 O O . VAL A 1 94 ? -1.534 7.450 -2.953 1.00 91.00 94 VAL A O 1
ATOM 734 N N . SER A 1 95 ? -0.653 6.549 -4.807 1.00 89.44 95 SER A N 1
ATOM 735 C CA . SER A 1 95 ? -1.248 5.228 -4.598 1.00 89.44 95 SER A CA 1
ATOM 736 C C . SER A 1 95 ? -0.663 4.460 -3.414 1.00 89.44 95 SER A C 1
ATOM 738 O O . SER A 1 95 ? -1.378 3.639 -2.851 1.00 89.44 95 SER A O 1
ATOM 740 N N . LEU A 1 96 ? 0.574 4.736 -2.975 1.00 90.38 96 LEU A N 1
ATOM 741 C CA . LEU A 1 96 ? 1.226 3.985 -1.890 1.00 90.38 96 LEU A CA 1
ATOM 742 C C . LEU A 1 96 ? 0.416 3.985 -0.591 1.00 90.38 96 LEU A C 1
ATOM 744 O O . LEU A 1 96 ? 0.463 3.010 0.152 1.00 90.38 96 LEU A O 1
ATOM 748 N N . GLN A 1 97 ? -0.336 5.051 -0.314 1.00 85.44 97 GLN A N 1
ATOM 749 C CA . GLN A 1 97 ? -1.167 5.127 0.892 1.00 85.44 97 GLN A CA 1
ATOM 750 C C . GLN A 1 97 ? -2.421 4.265 0.822 1.00 85.44 97 GLN A C 1
ATOM 752 O O . GLN A 1 97 ? -2.976 3.922 1.860 1.00 85.44 97 GLN A O 1
ATOM 757 N N . HIS A 1 98 ? -2.834 3.898 -0.388 1.00 87.50 98 HIS A N 1
ATOM 758 C CA . HIS A 1 98 ? -4.020 3.090 -0.635 1.00 87.50 98 HIS A CA 1
ATOM 759 C C . HIS A 1 98 ? -3.640 1.626 -0.905 1.00 87.50 98 HIS A C 1
ATOM 761 O O . HIS A 1 98 ? -4.217 0.690 -0.359 1.00 87.50 98 HIS A O 1
ATOM 767 N N . SER A 1 99 ? -2.603 1.401 -1.702 1.00 85.75 99 SER A N 1
ATOM 768 C CA . SER A 1 99 ? -2.166 0.082 -2.158 1.00 85.75 99 SER A CA 1
ATOM 769 C C . SER A 1 99 ? -0.655 -0.083 -2.001 1.00 85.75 99 SER A C 1
ATOM 771 O O . SER A 1 99 ? 0.051 -0.279 -2.990 1.00 85.75 99 SER A O 1
ATOM 773 N N . LEU A 1 100 ? -0.138 0.015 -0.766 1.00 87.69 100 LEU A N 1
ATOM 774 C CA . LEU A 1 100 ? 1.286 -0.234 -0.507 1.00 87.69 100 LEU A CA 1
ATOM 775 C C . LEU A 1 100 ? 1.678 -1.641 -0.962 1.00 87.69 100 LEU A C 1
ATOM 777 O O . LEU A 1 100 ? 2.619 -1.802 -1.729 1.00 87.69 100 LEU A O 1
ATOM 781 N N . LEU A 1 101 ? 0.946 -2.648 -0.478 1.00 89.19 101 LEU A N 1
ATOM 782 C CA . LEU A 1 101 ? 1.130 -4.036 -0.881 1.00 89.19 101 LEU A CA 1
ATOM 783 C C . LEU A 1 101 ? 0.268 -4.336 -2.114 1.00 89.19 101 LEU A C 1
ATOM 785 O O . LEU A 1 101 ? -0.869 -3.858 -2.182 1.00 89.19 101 LEU A O 1
ATOM 789 N N . PRO A 1 102 ? 0.742 -5.179 -3.048 1.00 86.12 102 PRO A N 1
ATOM 790 C CA . PRO A 1 102 ? -0.083 -5.703 -4.131 1.00 86.12 102 PRO A CA 1
ATOM 791 C C . PRO A 1 102 ? -1.346 -6.371 -3.575 1.00 86.12 102 PRO A C 1
ATOM 793 O O . PRO A 1 102 ? -1.291 -7.463 -3.008 1.00 86.12 102 PRO A O 1
ATOM 796 N N . ALA A 1 103 ? -2.492 -5.703 -3.730 1.00 83.75 103 ALA A N 1
ATOM 797 C CA . ALA A 1 103 ? -3.731 -6.085 -3.058 1.00 83.75 103 ALA A CA 1
ATOM 798 C C . ALA A 1 103 ? -4.216 -7.480 -3.466 1.00 83.75 103 ALA A C 1
ATOM 800 O O . ALA A 1 103 ? -4.766 -8.207 -2.647 1.00 83.75 103 ALA A O 1
ATOM 801 N N . TRP A 1 104 ? -3.995 -7.870 -4.725 1.00 84.06 104 TRP A N 1
ATOM 802 C CA . TRP A 1 104 ? -4.499 -9.135 -5.247 1.00 84.06 104 TRP A CA 1
ATOM 803 C C . TRP A 1 104 ? -3.782 -10.374 -4.691 1.00 84.06 104 TRP A C 1
ATOM 805 O O . TRP A 1 104 ? -4.473 -11.190 -4.078 1.00 84.06 104 TRP A O 1
ATOM 815 N N . PRO A 1 105 ? -2.442 -10.533 -4.809 1.00 85.81 105 PRO A N 1
ATOM 816 C CA . PRO A 1 105 ? -1.771 -11.673 -4.185 1.00 85.81 105 PRO A CA 1
ATOM 817 C C . PRO A 1 105 ? -1.932 -11.658 -2.662 1.00 85.81 105 PRO A C 1
ATOM 819 O O . PRO A 1 105 ? -2.000 -12.708 -2.030 1.00 85.81 105 PRO A O 1
ATOM 822 N N . TRP A 1 106 ? -2.043 -10.467 -2.068 1.00 89.50 106 TRP A N 1
ATOM 823 C CA . TRP A 1 106 ? -2.243 -10.319 -0.632 1.00 89.50 106 TRP A CA 1
ATOM 824 C C . TRP A 1 106 ? -3.645 -10.746 -0.172 1.00 89.50 106 TRP A C 1
ATOM 826 O O . TRP A 1 106 ? -3.787 -11.367 0.882 1.00 89.50 106 TRP A O 1
ATOM 836 N N . ALA A 1 107 ? -4.684 -10.506 -0.977 1.00 88.94 107 ALA A N 1
ATOM 837 C CA . ALA A 1 107 ? -6.055 -10.913 -0.671 1.00 88.94 107 ALA A CA 1
ATOM 838 C C . ALA A 1 107 ? -6.216 -12.437 -0.550 1.00 88.94 107 ALA A C 1
ATOM 840 O O . ALA A 1 107 ? -7.090 -12.894 0.182 1.00 88.94 107 ALA A O 1
ATOM 841 N N . LEU A 1 108 ? -5.338 -13.233 -1.170 1.00 90.06 108 LEU A N 1
ATOM 842 C CA . LEU A 1 108 ? -5.339 -14.695 -1.030 1.00 90.06 108 LEU A CA 1
ATOM 843 C C . LEU A 1 108 ? -5.089 -15.159 0.416 1.00 90.06 108 LEU A C 1
ATOM 845 O O . LEU A 1 108 ? -5.528 -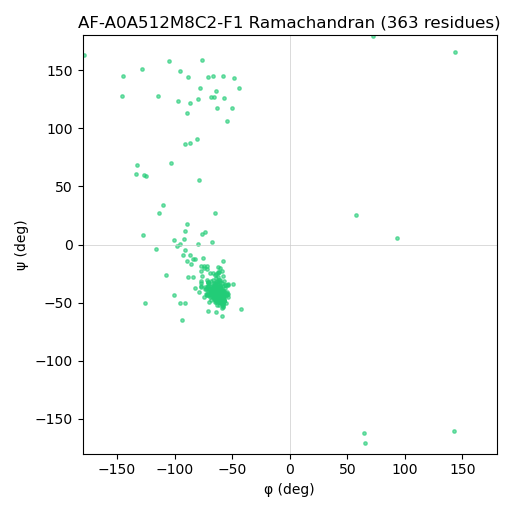16.244 0.794 1.00 90.06 108 LEU A O 1
ATOM 849 N N . PHE A 1 109 ? -4.431 -14.338 1.241 1.00 90.50 109 PHE A N 1
ATOM 850 C CA . PHE A 1 109 ? -4.194 -14.625 2.660 1.00 90.50 109 PHE A CA 1
ATOM 851 C C . PHE A 1 109 ? -5.341 -14.170 3.572 1.00 90.50 109 PHE A C 1
ATOM 853 O O . PHE A 1 109 ? -5.370 -14.537 4.750 1.00 90.50 109 PHE A O 1
ATOM 860 N N . LEU A 1 110 ? -6.313 -13.413 3.049 1.00 90.12 110 LEU A N 1
ATOM 861 C CA . LEU A 1 110 ? -7.450 -12.906 3.817 1.00 90.12 110 LEU A CA 1
ATOM 862 C C . LEU A 1 110 ? -8.229 -14.014 4.557 1.00 90.12 110 LEU A C 1
ATOM 864 O O . LEU A 1 110 ? -8.506 -13.815 5.742 1.00 90.12 110 LEU A O 1
ATOM 868 N N . PRO A 1 111 ? -8.526 -15.191 3.962 1.00 91.31 111 PRO A N 1
ATOM 869 C CA . PRO A 1 111 ? -9.238 -16.258 4.668 1.00 91.31 111 PRO A CA 1
ATOM 870 C C . PRO A 1 111 ? -8.492 -16.758 5.907 1.00 91.31 111 PRO A C 1
ATOM 872 O O . PRO A 1 111 ? -9.105 -17.022 6.942 1.00 91.31 111 PRO A O 1
ATOM 875 N N . VAL A 1 112 ? -7.159 -16.837 5.830 1.00 91.44 112 VAL A N 1
ATOM 876 C CA . VAL A 1 112 ? -6.301 -17.254 6.947 1.00 91.44 112 VAL A CA 1
ATOM 877 C C . VAL A 1 112 ? -6.304 -16.192 8.043 1.00 91.44 112 VAL A C 1
ATOM 879 O O . VAL A 1 112 ? -6.484 -16.522 9.214 1.00 91.44 112 VAL A O 1
ATOM 882 N N . VAL A 1 113 ? -6.173 -14.914 7.677 1.00 88.19 113 VAL A N 1
ATOM 883 C CA . VAL A 1 113 ? -6.233 -13.796 8.633 1.00 88.19 113 VAL A CA 1
ATOM 884 C C . VAL A 1 113 ? -7.585 -13.766 9.350 1.00 88.19 113 VAL A C 1
ATOM 886 O O . VAL A 1 113 ? -7.625 -13.661 10.576 1.00 88.19 113 VAL A O 1
ATOM 889 N N . LEU A 1 114 ? -8.691 -13.926 8.618 1.00 89.19 114 LEU A N 1
ATOM 890 C CA . LEU A 1 114 ? -10.038 -13.971 9.193 1.00 89.19 114 LEU A CA 1
ATOM 891 C C . LEU A 1 114 ? -10.247 -15.194 10.093 1.00 89.19 114 LEU A C 1
ATOM 893 O O . LEU A 1 114 ? -10.890 -15.069 11.138 1.00 89.19 114 LEU A O 1
ATOM 897 N N . ALA A 1 115 ? -9.680 -16.351 9.745 1.00 89.69 115 ALA A N 1
ATOM 898 C CA . ALA A 1 115 ? -9.725 -17.543 10.588 1.00 89.69 115 ALA A CA 1
ATOM 899 C C . ALA A 1 115 ? -8.948 -17.347 11.898 1.00 89.69 115 ALA A C 1
ATOM 901 O O . ALA A 1 115 ? -9.470 -17.641 12.975 1.00 89.69 115 ALA A O 1
ATOM 902 N N . LEU A 1 116 ? -7.736 -16.786 11.827 1.00 87.88 116 LEU A N 1
ATOM 903 C CA . LEU A 1 116 ? -6.920 -16.474 13.004 1.00 87.88 116 LEU A CA 1
ATOM 904 C C . LEU A 1 116 ? -7.598 -15.441 13.910 1.00 87.88 116 LEU A C 1
ATOM 906 O O . LEU A 1 116 ? -7.623 -15.618 15.130 1.00 87.88 116 LEU A O 1
ATOM 910 N N . LEU A 1 117 ? -8.188 -14.395 13.325 1.00 82.62 117 LEU A N 1
ATOM 911 C CA . LEU A 1 117 ? -8.967 -13.392 14.051 1.00 82.62 117 LEU A CA 1
ATOM 912 C C . LEU A 1 117 ? -10.189 -14.013 14.729 1.00 82.62 117 LEU A C 1
ATOM 914 O O . LEU A 1 117 ? -10.388 -13.811 15.925 1.00 82.62 117 LEU A O 1
ATOM 918 N N . SER A 1 118 ? -10.969 -14.812 13.998 1.00 85.44 118 SER A N 1
ATOM 919 C CA . SER A 1 118 ? -12.147 -15.501 14.537 1.00 85.44 118 SER A CA 1
ATOM 920 C C . SER A 1 118 ? -11.767 -16.408 15.705 1.00 85.44 118 SER A C 1
ATOM 922 O O . SER A 1 118 ? -12.387 -16.357 16.767 1.00 85.44 118 SER A O 1
ATOM 924 N N . TRP A 1 119 ? -10.694 -17.185 15.549 1.00 85.69 119 TRP A N 1
ATOM 925 C CA . TRP A 1 119 ? -10.171 -18.046 16.603 1.00 85.69 119 TRP A CA 1
ATOM 926 C C . TRP A 1 119 ? -9.721 -17.257 17.838 1.00 85.69 119 TRP A C 1
ATOM 928 O O . TRP A 1 119 ? -10.109 -17.606 18.955 1.00 85.69 119 TRP A O 1
ATOM 938 N N . ARG A 1 120 ? -8.955 -16.170 17.663 1.00 79.25 120 ARG A N 1
ATOM 939 C CA . ARG A 1 120 ? -8.504 -15.324 18.783 1.00 79.25 120 ARG A CA 1
ATOM 940 C C . ARG A 1 120 ? -9.671 -14.683 19.525 1.00 79.25 120 ARG A C 1
ATOM 942 O O . ARG A 1 120 ? -9.694 -14.720 20.753 1.00 79.25 120 ARG A O 1
ATOM 949 N N . VAL A 1 121 ? -10.657 -14.165 18.796 1.00 76.56 121 VAL A N 1
ATOM 950 C CA . VAL A 1 121 ? -11.870 -13.560 19.364 1.00 76.56 121 VAL A CA 1
ATOM 951 C C . VAL A 1 121 ? -12.660 -14.557 20.214 1.00 76.56 121 VAL A C 1
ATOM 953 O O . VAL A 1 121 ? -13.182 -14.194 21.270 1.00 76.56 121 VAL A O 1
ATOM 956 N N . ILE A 1 122 ? -12.751 -15.812 19.770 1.00 78.62 122 ILE A N 1
ATOM 957 C CA . ILE A 1 122 ? -13.434 -16.880 20.510 1.00 78.62 122 ILE A CA 1
ATOM 958 C C . ILE A 1 122 ? -12.623 -17.289 21.744 1.00 78.62 122 ILE A C 1
ATOM 960 O O . ILE A 1 122 ? -13.197 -17.464 22.818 1.00 78.62 122 ILE A O 1
ATOM 964 N N . ARG A 1 123 ? -11.299 -17.430 21.605 1.00 79.69 123 ARG A N 1
ATOM 965 C CA . ARG A 1 123 ? -10.424 -17.957 22.661 1.00 79.69 123 ARG A CA 1
ATOM 966 C C . ARG A 1 123 ? -10.112 -16.942 23.765 1.00 79.69 123 ARG A C 1
ATOM 968 O O . ARG A 1 123 ? -9.968 -17.345 24.915 1.00 79.69 123 ARG A O 1
ATOM 975 N N . TYR A 1 124 ? -10.024 -15.650 23.443 1.00 72.56 124 TYR A N 1
ATOM 976 C CA . TYR A 1 124 ? -9.610 -14.591 24.376 1.00 72.56 124 TYR A CA 1
ATOM 977 C C . TYR A 1 124 ? -10.622 -13.432 24.468 1.00 72.56 124 TYR A C 1
ATOM 979 O O . TYR A 1 124 ? -10.266 -12.278 24.229 1.00 72.56 124 TYR A O 1
ATOM 987 N N . PRO A 1 125 ? -11.883 -13.682 24.865 1.00 62.47 125 PRO A N 1
ATOM 988 C CA . PRO A 1 125 ? -12.939 -12.666 24.836 1.00 62.47 125 PRO A CA 1
ATOM 989 C C . PRO A 1 125 ? -12.687 -11.472 25.775 1.00 62.47 125 PRO A C 1
ATOM 991 O O . PRO A 1 125 ? -13.181 -10.379 25.510 1.00 62.47 125 PRO A O 1
ATOM 994 N N . TYR A 1 126 ? -11.908 -11.659 26.849 1.00 56.19 126 TYR A N 1
ATOM 995 C CA . TYR A 1 126 ? -11.682 -10.653 27.896 1.00 56.19 126 TYR A CA 1
ATOM 996 C C . TYR A 1 126 ? -10.452 -9.756 27.678 1.00 56.19 126 TYR A C 1
ATOM 998 O O . TYR A 1 126 ? -10.298 -8.766 28.388 1.00 56.19 126 TYR A O 1
ATOM 1006 N N . ARG A 1 127 ? -9.584 -10.049 26.696 1.00 59.19 127 ARG A N 1
ATOM 1007 C CA . ARG A 1 127 ? -8.379 -9.234 26.424 1.00 59.19 127 ARG A CA 1
ATOM 1008 C C . ARG A 1 127 ? -8.699 -7.908 25.713 1.00 59.19 127 ARG A C 1
ATOM 1010 O O . ARG A 1 127 ? -7.860 -7.021 25.658 1.00 59.19 127 ARG A O 1
ATOM 1017 N N . TYR A 1 128 ? -9.928 -7.744 25.217 1.00 52.97 128 TYR A N 1
ATOM 1018 C CA . TYR A 1 128 ? -10.361 -6.619 24.377 1.00 52.97 128 TYR A CA 1
ATOM 1019 C C . TYR A 1 128 ? -10.907 -5.393 25.144 1.00 52.97 128 TYR A C 1
ATOM 1021 O O . TYR A 1 128 ? -11.557 -4.524 24.556 1.00 52.97 128 TYR A O 1
ATOM 1029 N N . GLY A 1 129 ? -10.626 -5.280 26.448 1.00 46.16 129 GLY A N 1
ATOM 1030 C CA . GLY A 1 129 ? -11.098 -4.172 27.286 1.00 46.16 129 GLY A CA 1
ATOM 1031 C C . GLY A 1 129 ? -12.630 -4.149 27.462 1.00 46.16 129 GLY A C 1
ATOM 1032 O O . GLY A 1 129 ? -13.320 -5.084 27.057 1.00 46.16 129 GLY A O 1
ATOM 1033 N N . PRO A 1 130 ? -13.215 -3.084 28.047 1.00 40.16 130 PRO A N 1
ATOM 1034 C CA . PRO A 1 130 ? -14.632 -3.040 28.448 1.00 40.16 130 PRO A CA 1
ATOM 1035 C C . PRO A 1 130 ? -15.633 -3.042 27.275 1.00 40.16 130 PRO A C 1
ATOM 1037 O O . PRO A 1 130 ? -16.844 -2.974 27.483 1.00 40.16 130 PRO A O 1
ATOM 1040 N N . ARG A 1 131 ? -15.160 -3.123 26.027 1.00 53.22 131 ARG A N 1
ATOM 1041 C CA . ARG A 1 131 ? -16.001 -3.306 24.844 1.00 53.22 131 ARG A CA 1
ATOM 1042 C C . ARG A 1 131 ? -16.143 -4.799 24.576 1.00 53.22 131 ARG A C 1
ATOM 1044 O O . ARG A 1 131 ? -15.397 -5.361 23.781 1.00 53.22 131 ARG A O 1
ATOM 1051 N N . GLN A 1 132 ? -17.126 -5.433 25.216 1.00 55.75 132 GLN A N 1
ATOM 1052 C CA . GLN A 1 132 ? -17.603 -6.742 24.769 1.00 55.75 132 GLN A CA 1
ATOM 1053 C C . GLN A 1 132 ? -17.883 -6.666 23.265 1.00 55.75 132 GLN A C 1
ATOM 1055 O O . GLN A 1 132 ? -18.726 -5.877 22.826 1.00 55.75 132 GLN A O 1
ATOM 1060 N N . GLN A 1 133 ? -17.154 -7.463 22.481 1.00 59.91 133 GLN A N 1
ATOM 1061 C CA . GLN A 1 133 ? -17.424 -7.579 21.055 1.00 59.91 133 GLN A CA 1
ATOM 1062 C C . GLN A 1 133 ? -18.870 -8.013 20.873 1.00 59.91 133 GLN A C 1
ATOM 1064 O O . GLN A 1 133 ? -19.320 -9.006 21.460 1.00 59.91 133 GLN A O 1
ATOM 1069 N N . ARG A 1 134 ? -19.614 -7.237 20.086 1.00 70.00 134 ARG A N 1
ATOM 1070 C CA . ARG A 1 134 ? -21.042 -7.490 19.907 1.00 70.00 134 ARG A CA 1
ATOM 1071 C C . ARG A 1 134 ? -21.206 -8.815 19.159 1.00 70.00 134 ARG A C 1
ATOM 1073 O O . ARG A 1 134 ? -20.414 -9.100 18.263 1.00 70.00 134 ARG A O 1
ATOM 1080 N N . PRO A 1 135 ? -22.248 -9.610 19.446 1.00 72.25 135 PRO A N 1
ATOM 1081 C CA . PRO A 1 135 ? -22.486 -10.869 18.737 1.00 72.25 135 PRO A CA 1
ATOM 1082 C C . PRO A 1 135 ? -22.527 -10.682 17.211 1.00 72.25 135 PRO A C 1
ATOM 1084 O O . PRO A 1 135 ? -22.015 -11.520 16.479 1.00 72.25 135 PRO A O 1
ATOM 1087 N N . ALA A 1 136 ? -23.035 -9.541 16.731 1.00 74.88 136 ALA A N 1
ATOM 1088 C CA . ALA A 1 136 ? -23.028 -9.180 15.314 1.00 74.88 136 ALA A CA 1
ATOM 1089 C C . ALA A 1 136 ? -21.618 -9.142 14.684 1.00 74.88 136 ALA A C 1
ATOM 1091 O O . ALA A 1 136 ? -21.457 -9.526 13.532 1.00 74.88 136 ALA A O 1
ATOM 1092 N N . GLU A 1 137 ? -20.589 -8.722 15.424 1.00 76.00 137 GLU A N 1
ATOM 1093 C CA . GLU A 1 137 ? -19.206 -8.627 14.927 1.00 76.00 137 GLU A CA 1
ATOM 1094 C C . GLU A 1 137 ? -18.592 -10.016 14.736 1.00 76.00 137 GLU A C 1
ATOM 1096 O O . GLU A 1 137 ? -17.896 -10.263 13.752 1.00 76.00 137 GLU A O 1
ATOM 1101 N N . LYS A 1 138 ? -18.928 -10.953 15.631 1.00 80.81 138 LYS A N 1
ATOM 1102 C CA . LYS A 1 138 ? -18.532 -12.362 15.519 1.00 80.81 138 LYS A CA 1
ATOM 1103 C C . LYS A 1 138 ? -19.175 -13.030 14.304 1.00 80.81 138 LYS A C 1
ATOM 1105 O O . LYS A 1 138 ? -18.497 -13.745 13.573 1.00 80.81 138 LYS A O 1
ATOM 1110 N N . TRP A 1 139 ? -20.460 -12.764 14.063 1.00 84.56 139 TRP A N 1
ATOM 1111 C CA . TRP A 1 139 ? -21.166 -13.279 12.886 1.00 84.56 139 TRP A CA 1
ATOM 1112 C C . TRP A 1 139 ? -20.635 -12.690 11.580 1.00 84.56 139 TRP A C 1
ATOM 1114 O O . TRP A 1 139 ? -20.477 -13.428 10.611 1.00 84.56 139 TRP A O 1
ATOM 1124 N N . LEU A 1 140 ? -20.302 -11.396 11.557 1.00 82.81 140 LEU A N 1
ATOM 1125 C CA . LEU A 1 140 ? -19.666 -10.760 10.400 1.00 82.81 140 LEU A CA 1
ATOM 1126 C C . LEU A 1 140 ? -18.295 -11.372 10.095 1.00 82.81 140 LEU A C 1
ATOM 1128 O O . LEU A 1 140 ? -18.011 -11.657 8.935 1.00 82.81 140 LEU A O 1
ATOM 1132 N N . LEU A 1 141 ? -17.472 -11.622 11.119 1.00 84.31 141 LEU A N 1
ATOM 1133 C CA . LEU A 1 141 ? -16.192 -12.317 10.959 1.00 84.31 141 LEU A CA 1
ATOM 1134 C C . LEU A 1 141 ? -16.366 -13.729 10.401 1.00 84.31 141 LEU A C 1
ATOM 1136 O O . LEU A 1 141 ? -15.707 -14.081 9.426 1.00 84.31 141 LEU A O 1
ATOM 1140 N N . ALA A 1 142 ? -17.263 -14.522 10.990 1.00 87.06 142 ALA A N 1
ATOM 1141 C CA . ALA A 1 142 ? -17.518 -15.890 10.550 1.00 87.06 142 ALA A CA 1
ATOM 1142 C C . ALA A 1 142 ? -18.070 -15.930 9.116 1.00 87.06 142 ALA A C 1
ATOM 1144 O O . ALA A 1 142 ? -17.600 -16.715 8.294 1.00 87.06 142 ALA A O 1
ATOM 1145 N N . GLY A 1 143 ? -19.016 -15.044 8.792 1.00 89.38 143 GLY A N 1
ATOM 1146 C CA . GLY A 1 143 ? -19.557 -14.895 7.443 1.00 89.38 143 GLY A CA 1
ATOM 1147 C C . GLY A 1 143 ? -18.478 -14.489 6.441 1.00 89.38 143 GLY A C 1
ATOM 1148 O O . GLY A 1 143 ? -18.301 -15.158 5.427 1.00 89.38 143 GLY A O 1
ATOM 1149 N N . GLY A 1 144 ? -17.693 -13.455 6.757 1.00 89.25 144 GLY A N 1
ATOM 1150 C CA . GLY A 1 144 ? -16.566 -13.019 5.932 1.00 89.25 144 GLY A CA 1
ATOM 1151 C C . GLY A 1 144 ? -15.538 -14.129 5.716 1.00 89.25 144 GLY A C 1
ATOM 1152 O O . GLY A 1 144 ? -15.088 -14.332 4.591 1.00 89.25 144 GLY A O 1
ATOM 1153 N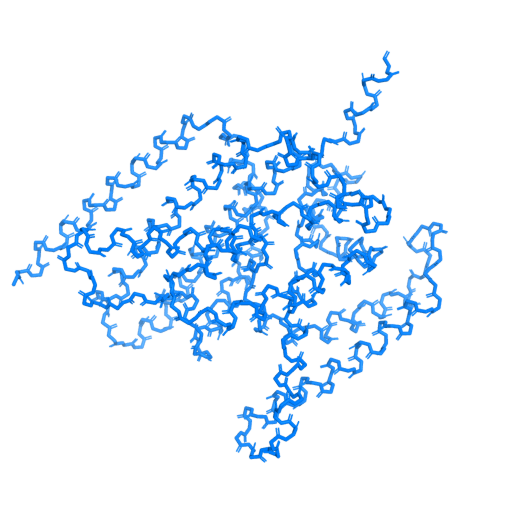 N . MET A 1 145 ? -15.227 -14.905 6.759 1.00 92.25 145 MET A N 1
ATOM 1154 C CA . MET A 1 145 ? -14.334 -16.059 6.678 1.00 92.25 145 MET A CA 1
ATOM 1155 C C . MET A 1 145 ? -14.867 -17.090 5.676 1.00 92.25 145 MET A C 1
ATOM 1157 O O . MET A 1 145 ? -14.159 -17.431 4.731 1.00 92.25 145 MET A O 1
ATOM 1161 N N . VAL A 1 146 ? -16.116 -17.543 5.824 1.00 93.81 146 VAL A N 1
ATOM 1162 C CA . VAL A 1 146 ? -16.725 -18.541 4.925 1.00 93.81 146 VAL A CA 1
ATOM 1163 C C . VAL A 1 146 ? -16.756 -18.047 3.476 1.00 93.81 146 VAL A C 1
ATOM 1165 O O . VAL A 1 146 ? -16.344 -18.772 2.571 1.00 93.81 146 VAL A O 1
ATOM 1168 N N . ILE A 1 147 ? -17.181 -16.801 3.252 1.00 94.00 147 ILE A N 1
ATOM 1169 C CA . ILE A 1 147 ? -17.256 -16.205 1.910 1.00 94.00 147 ILE A CA 1
ATOM 1170 C C . ILE A 1 147 ? -15.852 -16.090 1.291 1.00 94.00 147 ILE A C 1
ATOM 1172 O O . ILE A 1 147 ? -15.673 -16.386 0.110 1.00 94.00 147 ILE A O 1
ATOM 1176 N N . SER A 1 148 ? -14.840 -15.714 2.079 1.00 93.06 148 SER A N 1
ATOM 1177 C CA . SER A 1 148 ? -13.455 -15.608 1.602 1.00 93.06 148 SER A CA 1
ATOM 1178 C C . SER A 1 148 ? -12.848 -16.966 1.228 1.00 93.06 148 SER A C 1
ATOM 1180 O O . SER A 1 148 ? -12.155 -17.063 0.217 1.00 93.06 148 SER A O 1
ATOM 1182 N N . TRP A 1 149 ? -13.162 -18.035 1.971 1.00 95.12 149 TRP A N 1
ATOM 1183 C CA . TRP A 1 149 ? -12.762 -19.401 1.616 1.00 95.12 149 TRP A CA 1
ATOM 1184 C C . TRP A 1 149 ? -13.433 -19.874 0.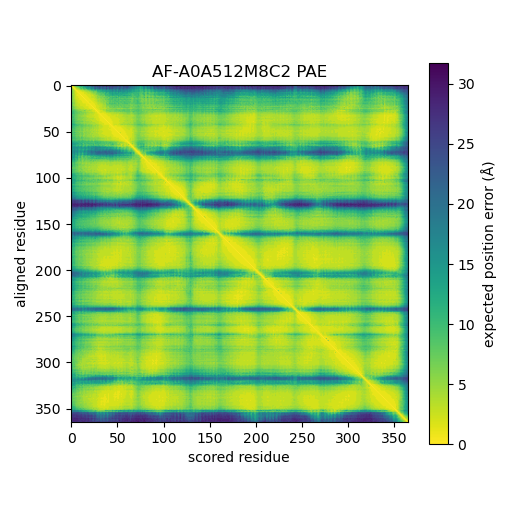329 1.00 95.12 149 TRP A C 1
ATOM 1186 O O . TRP A 1 149 ? -12.762 -20.433 -0.537 1.00 95.12 149 TRP A O 1
ATOM 1196 N N . ALA A 1 150 ? -14.735 -19.619 0.176 1.00 93.25 150 ALA A N 1
ATOM 1197 C CA . ALA A 1 150 ? -15.460 -19.959 -1.045 1.00 93.25 150 ALA A CA 1
ATOM 1198 C C . ALA A 1 150 ? -14.844 -19.269 -2.273 1.00 93.25 150 ALA A C 1
ATOM 1200 O O . ALA A 1 150 ? -14.614 -19.914 -3.295 1.00 93.25 150 ALA A O 1
ATOM 1201 N N . TRP A 1 151 ? -14.497 -17.985 -2.160 1.00 94.25 151 TRP A N 1
ATOM 1202 C CA . TRP A 1 151 ? -13.796 -17.266 -3.223 1.00 94.25 151 TRP A CA 1
ATOM 1203 C C . TRP A 1 151 ? -12.395 -17.808 -3.505 1.00 94.25 151 TRP A C 1
ATOM 1205 O O . TRP A 1 151 ? -12.047 -17.973 -4.671 1.00 94.25 151 TRP A O 1
ATOM 1215 N N . LEU A 1 152 ? -11.607 -18.144 -2.478 1.00 92.56 152 LEU A N 1
ATOM 1216 C CA . LEU A 1 152 ? -10.282 -18.736 -2.680 1.00 92.56 152 LEU A CA 1
ATOM 1217 C C . LEU A 1 152 ? -10.372 -20.045 -3.481 1.00 92.56 152 LEU A C 1
ATOM 1219 O O . LEU A 1 152 ? -9.556 -20.283 -4.368 1.00 92.56 152 LEU A O 1
ATOM 1223 N N . VAL A 1 153 ? -11.392 -20.869 -3.222 1.00 91.31 153 VAL A N 1
ATOM 1224 C CA . VAL A 1 153 ? -11.661 -22.074 -4.022 1.00 91.31 153 VAL A CA 1
ATOM 1225 C C . VAL A 1 153 ? -11.977 -21.710 -5.475 1.00 91.31 153 VAL A C 1
ATOM 1227 O O . VAL A 1 153 ? -11.431 -22.341 -6.379 1.00 91.31 153 VAL A O 1
ATOM 1230 N N . LEU A 1 154 ? -12.794 -20.679 -5.726 1.00 90.44 154 LEU A N 1
ATOM 1231 C CA . LEU A 1 154 ? -13.068 -20.200 -7.089 1.00 90.44 154 LEU A CA 1
ATOM 1232 C C . LEU A 1 154 ? -11.791 -19.737 -7.805 1.00 90.44 154 LEU A C 1
ATOM 1234 O O . LEU A 1 154 ? -11.590 -20.081 -8.968 1.00 90.44 154 LEU A O 1
ATOM 1238 N N . GLU A 1 155 ? -10.902 -19.016 -7.118 1.00 89.88 155 GLU A N 1
ATOM 1239 C CA . GLU A 1 155 ? -9.610 -18.597 -7.674 1.00 89.88 155 GLU A CA 1
ATOM 1240 C C . GLU A 1 155 ? -8.731 -19.799 -8.046 1.00 89.88 155 GLU A C 1
ATOM 1242 O O . GLU A 1 155 ? -8.226 -19.883 -9.170 1.00 89.88 155 GLU A O 1
ATOM 1247 N N . MET A 1 156 ? -8.622 -20.787 -7.155 1.00 87.50 156 MET A N 1
ATOM 1248 C CA . MET A 1 156 ? -7.853 -22.012 -7.407 1.00 87.50 156 MET A CA 1
ATOM 1249 C C . MET A 1 156 ? -8.417 -22.830 -8.574 1.00 87.50 156 MET A C 1
ATOM 1251 O O . MET A 1 156 ? -7.657 -23.374 -9.376 1.00 87.50 156 MET A O 1
ATOM 1255 N N . LEU A 1 157 ? -9.744 -22.886 -8.718 1.00 86.44 157 LEU A N 1
ATOM 1256 C CA . LEU A 1 157 ? -10.390 -23.562 -9.845 1.00 86.44 157 LEU A CA 1
ATOM 1257 C C . LEU A 1 157 ? -10.038 -22.909 -11.188 1.00 86.44 157 LEU A C 1
ATOM 1259 O O . LEU A 1 157 ? -9.834 -23.628 -12.166 1.00 86.44 157 LEU A O 1
ATOM 1263 N N . THR A 1 158 ? -9.913 -21.578 -11.233 1.00 82.25 158 THR A N 1
ATOM 1264 C CA . THR A 1 158 ? -9.500 -20.873 -12.458 1.00 82.25 158 THR A CA 1
ATOM 1265 C C . THR A 1 158 ? -8.033 -21.082 -12.814 1.00 82.25 158 THR A C 1
ATOM 1267 O O . THR A 1 158 ? -7.714 -21.251 -13.988 1.00 82.25 158 THR A O 1
ATOM 1270 N N . LEU A 1 159 ? -7.143 -21.170 -11.821 1.00 76.38 159 LEU A N 1
ATOM 1271 C CA . LEU A 1 159 ? -5.736 -21.529 -12.048 1.00 76.38 159 LEU A CA 1
ATOM 1272 C C . LEU A 1 159 ? -5.590 -22.956 -12.606 1.00 76.38 159 LEU A C 1
ATOM 1274 O O . LEU A 1 159 ? -4.678 -23.240 -13.381 1.00 76.38 159 LEU A O 1
ATOM 1278 N N . GLY A 1 160 ? -6.531 -23.845 -12.279 1.00 74.06 160 GLY A N 1
ATOM 1279 C CA . GLY A 1 160 ? -6.630 -25.195 -12.837 1.00 74.06 160 GLY A CA 1
ATOM 1280 C C . GLY A 1 160 ? -7.130 -25.277 -14.287 1.00 74.06 160 GLY A C 1
ATOM 1281 O O . GLY A 1 160 ? -7.446 -26.378 -14.728 1.00 74.06 160 GLY A O 1
ATOM 1282 N N . HIS A 1 161 ? -7.235 -24.152 -15.011 1.00 69.06 161 HIS A N 1
ATOM 1283 C CA . HIS A 1 161 ? -7.679 -24.069 -16.414 1.00 69.06 161 HIS A CA 1
ATOM 1284 C C . HIS A 1 161 ? -9.077 -24.659 -16.675 1.00 69.06 161 HIS A C 1
ATOM 1286 O O . HIS A 1 161 ? -9.396 -25.080 -17.788 1.00 69.06 161 HIS A O 1
ATOM 1292 N N . LYS A 1 162 ? -9.940 -24.696 -15.654 1.00 74.12 162 LYS A N 1
ATOM 1293 C CA . LYS A 1 162 ? -11.331 -25.119 -15.830 1.00 74.12 162 LYS A CA 1
ATOM 1294 C C . LYS A 1 162 ? -12.148 -23.967 -16.402 1.00 74.12 162 LYS A C 1
ATOM 1296 O O . LYS A 1 162 ? -12.193 -22.890 -15.814 1.00 74.12 162 LYS A O 1
ATOM 1301 N N . VAL A 1 163 ? -12.827 -24.222 -17.520 1.00 78.00 163 VAL A N 1
ATOM 1302 C CA . VAL A 1 163 ? -13.791 -23.283 -18.103 1.00 78.00 163 VAL A CA 1
AT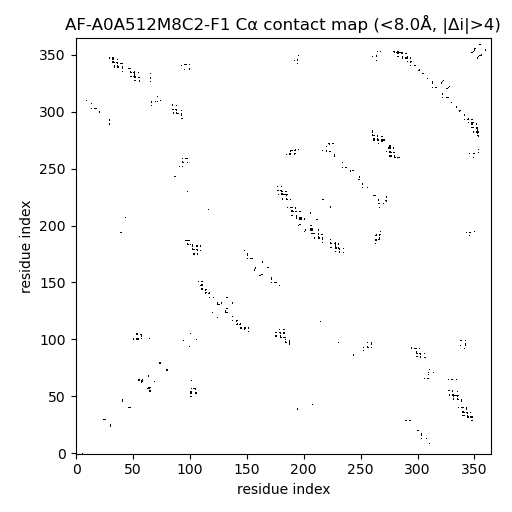OM 1303 C C . VAL A 1 163 ? -14.934 -23.089 -17.107 1.00 78.00 163 VAL A C 1
ATOM 1305 O O . VAL A 1 163 ? -15.616 -24.048 -16.740 1.00 78.00 163 VAL A O 1
ATOM 1308 N N . MET A 1 164 ? -15.107 -21.857 -16.633 1.00 83.25 164 MET A N 1
ATOM 1309 C CA . MET A 1 164 ? -16.209 -21.474 -15.755 1.00 83.25 164 MET A CA 1
ATOM 1310 C C . MET A 1 164 ? -17.356 -20.872 -16.574 1.00 83.25 164 MET A C 1
ATOM 1312 O O . MET A 1 164 ? -17.105 -20.227 -17.589 1.00 83.25 164 MET A O 1
ATOM 1316 N N . PRO A 1 165 ? -18.615 -21.031 -16.132 1.00 89.62 165 PRO A N 1
ATOM 1317 C CA . PRO A 1 165 ? -19.723 -20.244 -16.661 1.00 89.62 165 PRO A CA 1
ATOM 1318 C C . PRO A 1 165 ? -19.477 -18.738 -16.480 1.00 89.62 165 PRO A C 1
ATOM 1320 O O . PRO A 1 165 ? -18.967 -18.326 -15.437 1.00 89.62 165 PRO A O 1
ATOM 1323 N N . GLU A 1 166 ? -19.924 -17.915 -17.433 1.00 89.12 166 GLU A N 1
ATOM 1324 C CA . GLU A 1 166 ? -19.712 -16.454 -17.426 1.00 89.12 166 GLU A CA 1
ATOM 1325 C C . GLU A 1 166 ? -20.191 -15.776 -16.133 1.00 89.12 166 GLU A C 1
ATOM 1327 O O . GLU A 1 166 ? -19.505 -14.919 -15.579 1.00 89.12 166 GLU A O 1
ATOM 1332 N N . TRP A 1 167 ? -21.342 -16.193 -15.593 1.00 91.69 167 TRP A N 1
ATOM 1333 C CA . TRP A 1 167 ? -21.873 -15.640 -14.341 1.00 91.69 167 TRP A CA 1
ATOM 1334 C C . TRP A 1 167 ? -20.968 -15.942 -13.137 1.00 91.69 167 TRP A C 1
ATOM 1336 O O . TRP A 1 167 ? -20.848 -15.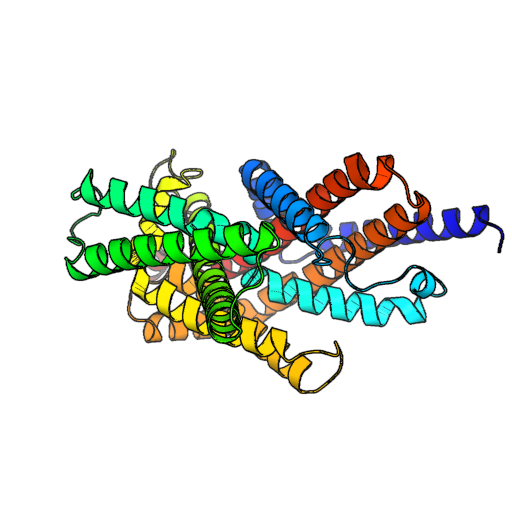120 -12.228 1.00 91.69 167 TRP A O 1
ATOM 1346 N N . LEU A 1 168 ? -20.316 -17.110 -13.131 1.00 91.00 168 LEU A N 1
ATOM 1347 C CA . LEU A 1 168 ? -19.421 -17.530 -12.057 1.00 91.00 168 LEU A CA 1
ATOM 1348 C C . LEU A 1 168 ? -18.077 -16.808 -12.164 1.00 91.00 168 LEU A C 1
ATOM 1350 O O . LEU A 1 168 ? -17.501 -16.422 -11.146 1.00 91.00 168 LEU A O 1
ATOM 1354 N N . GLU A 1 169 ? -17.607 -16.565 -13.387 1.00 89.56 169 GLU A N 1
ATOM 1355 C CA . GLU A 1 169 ? -16.444 -15.719 -13.630 1.00 89.56 169 GLU A CA 1
ATOM 1356 C C . GLU A 1 169 ? -16.706 -14.265 -13.217 1.00 89.56 169 GLU A C 1
ATOM 1358 O O . GLU A 1 169 ? -15.889 -13.681 -12.500 1.00 89.56 169 GLU A O 1
ATOM 1363 N N . GLY A 1 170 ? -17.865 -13.708 -13.579 1.00 91.19 170 GLY A N 1
ATOM 1364 C CA . GLY A 1 170 ? -18.287 -12.375 -13.147 1.00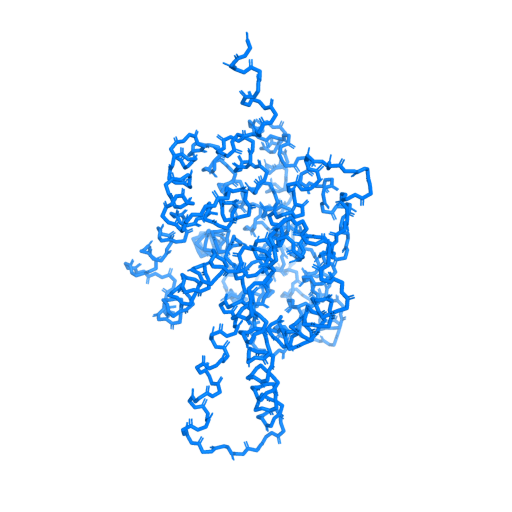 91.19 170 GLY A CA 1
ATOM 1365 C C . GLY A 1 170 ? -18.347 -12.257 -11.623 1.00 91.19 170 GLY A C 1
ATOM 1366 O O . GLY A 1 170 ? -17.800 -11.311 -11.052 1.00 91.19 170 GLY A O 1
ATOM 1367 N N . LEU A 1 171 ? -18.921 -13.258 -10.946 1.00 92.75 171 LEU A N 1
ATOM 1368 C CA . LEU A 1 171 ? -18.940 -13.324 -9.484 1.00 92.75 171 LEU A CA 1
ATOM 1369 C C . LEU A 1 171 ? -17.523 -13.392 -8.898 1.00 92.75 171 LEU A C 1
ATOM 1371 O O . LEU A 1 171 ? -17.213 -12.645 -7.970 1.00 92.75 171 LEU A O 1
ATOM 1375 N N . ARG A 1 172 ? -16.644 -14.241 -9.444 1.00 92.69 172 ARG A N 1
ATOM 1376 C CA . ARG A 1 172 ? -15.243 -14.356 -9.006 1.00 92.69 172 ARG A CA 1
ATOM 1377 C C . ARG A 1 172 ? -14.519 -13.016 -9.111 1.00 92.69 172 ARG A C 1
ATOM 1379 O O . ARG A 1 172 ? -13.859 -12.616 -8.154 1.00 92.69 172 ARG A O 1
ATOM 1386 N N . VAL A 1 173 ? -14.642 -12.325 -10.245 1.00 90.50 173 VAL A N 1
ATOM 1387 C CA . VAL A 1 173 ? -14.000 -11.020 -10.467 1.00 90.50 173 VAL A CA 1
ATOM 1388 C C . VAL A 1 173 ? -14.572 -9.968 -9.516 1.00 90.50 173 VAL A C 1
ATOM 1390 O O . VAL A 1 173 ? -13.802 -9.242 -8.890 1.00 90.50 173 VAL A O 1
ATOM 1393 N N . ALA A 1 174 ? -15.892 -9.926 -9.319 1.00 92.50 174 ALA A N 1
ATOM 1394 C CA . ALA A 1 174 ? -16.516 -9.011 -8.364 1.00 92.50 174 ALA A CA 1
ATOM 1395 C C . ALA A 1 174 ? -16.015 -9.253 -6.928 1.00 92.50 174 ALA A C 1
ATOM 1397 O O . ALA A 1 174 ? -15.587 -8.318 -6.249 1.00 92.50 174 ALA A O 1
ATOM 1398 N N . MET A 1 175 ? -15.993 -10.512 -6.480 1.00 93.31 175 MET A N 1
ATOM 1399 C CA . MET A 1 175 ? -15.466 -10.889 -5.164 1.00 93.31 175 MET A CA 1
ATOM 1400 C C . MET A 1 175 ? -13.979 -10.556 -5.028 1.00 93.31 175 MET A C 1
ATOM 1402 O O . MET A 1 175 ? -13.563 -10.060 -3.984 1.00 93.31 175 MET A O 1
ATOM 1406 N N . ARG A 1 176 ? -13.186 -10.763 -6.086 1.00 92.38 176 ARG A N 1
ATOM 1407 C CA . ARG A 1 176 ? -11.764 -10.409 -6.118 1.00 92.38 176 ARG A CA 1
ATOM 1408 C C . ARG A 1 176 ? -11.560 -8.922 -5.836 1.00 92.38 176 ARG A C 1
ATOM 1410 O O . ARG A 1 176 ? -10.740 -8.588 -4.986 1.00 92.38 176 ARG A O 1
ATOM 1417 N N . VAL A 1 177 ? -12.298 -8.042 -6.510 1.00 92.88 177 VAL A N 1
ATOM 1418 C CA . VAL A 1 177 ? -12.173 -6.587 -6.310 1.00 92.88 177 VAL A CA 1
ATOM 1419 C C . VAL A 1 177 ? -12.624 -6.190 -4.897 1.00 92.88 177 VAL A C 1
ATOM 1421 O O . VAL A 1 177 ? -11.948 -5.404 -4.235 1.00 92.88 177 VAL A O 1
ATOM 1424 N N . ILE A 1 178 ? -13.706 -6.786 -4.384 1.00 94.50 178 ILE A N 1
ATOM 1425 C CA . ILE A 1 178 ? -14.170 -6.551 -3.006 1.00 94.50 178 ILE A CA 1
ATOM 1426 C C . ILE A 1 178 ? -13.101 -6.970 -1.988 1.00 94.50 178 ILE A C 1
ATOM 1428 O O . ILE A 1 178 ? -12.791 -6.210 -1.072 1.00 94.50 178 ILE A O 1
ATOM 1432 N N . PHE A 1 179 ? -12.511 -8.157 -2.133 1.00 94.19 179 PHE A N 1
ATOM 1433 C CA . PHE A 1 179 ? -11.497 -8.629 -1.192 1.00 94.19 179 PHE A CA 1
ATOM 1434 C C . PHE A 1 179 ? -10.182 -7.875 -1.300 1.00 94.19 179 PHE A C 1
ATOM 1436 O O . PHE A 1 179 ? -9.564 -7.630 -0.270 1.00 94.19 179 PHE A O 1
ATOM 1443 N N . GLN A 1 180 ? -9.788 -7.428 -2.493 1.00 93.69 180 GLN A N 1
ATOM 1444 C CA . GLN A 1 180 ? -8.678 -6.488 -2.642 1.00 93.69 180 GLN A CA 1
ATOM 1445 C C . GLN A 1 180 ? -8.926 -5.213 -1.834 1.00 93.69 180 GLN A C 1
ATOM 1447 O O . GLN A 1 180 ? -8.058 -4.824 -1.057 1.00 93.69 180 GLN A O 1
ATOM 1452 N N . ALA A 1 181 ? -10.116 -4.617 -1.950 1.00 94.50 181 ALA A N 1
ATOM 1453 C CA . ALA A 1 181 ? -10.474 -3.405 -1.220 1.00 94.50 181 ALA A CA 1
ATOM 1454 C C . ALA A 1 181 ? -10.469 -3.614 0.304 1.00 94.50 181 ALA A C 1
ATOM 1456 O O . ALA A 1 181 ? -9.905 -2.817 1.049 1.00 94.50 181 ALA A O 1
ATOM 1457 N N . VAL A 1 182 ? -11.043 -4.723 0.784 1.00 93.75 182 VAL A N 1
ATOM 1458 C CA . VAL A 1 182 ? -11.029 -5.079 2.215 1.00 93.75 182 VAL A CA 1
ATOM 1459 C C . VAL A 1 182 ? -9.600 -5.282 2.716 1.00 93.75 182 VAL A C 1
ATOM 1461 O O . VAL A 1 182 ? -9.235 -4.788 3.784 1.00 93.75 182 VAL A O 1
ATOM 1464 N N . THR A 1 183 ? -8.783 -5.995 1.947 1.00 93.38 183 THR A N 1
ATOM 1465 C CA . THR A 1 183 ? -7.390 -6.274 2.282 1.00 93.38 183 THR A CA 1
ATOM 1466 C C . THR A 1 183 ? -6.534 -5.006 2.263 1.00 93.38 183 THR A C 1
ATOM 1468 O O . THR A 1 183 ? -5.682 -4.851 3.140 1.00 93.38 183 THR A O 1
ATOM 1471 N N . MET A 1 184 ? -6.768 -4.084 1.327 1.00 94.00 184 MET A N 1
ATOM 1472 C CA . MET A 1 184 ? -6.146 -2.756 1.301 1.00 94.00 184 MET A CA 1
ATOM 1473 C C . MET A 1 184 ? -6.481 -1.989 2.576 1.00 94.00 184 MET A C 1
ATOM 1475 O O . MET A 1 184 ? -5.577 -1.749 3.376 1.00 94.00 184 MET A O 1
ATOM 147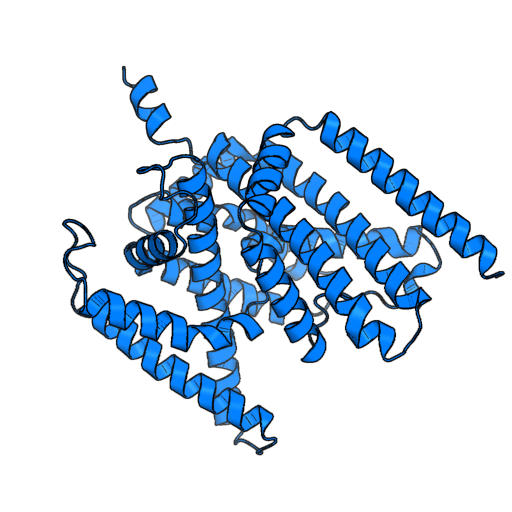9 N N . ALA A 1 185 ? -7.762 -1.731 2.836 1.00 94.06 185 ALA A N 1
ATOM 1480 C CA . ALA A 1 185 ? -8.221 -0.984 4.004 1.00 94.06 185 ALA A CA 1
ATOM 1481 C C . ALA A 1 185 ? -7.684 -1.560 5.318 1.00 94.06 185 ALA A C 1
ATOM 1483 O O . ALA A 1 185 ? -7.196 -0.836 6.190 1.00 94.06 185 ALA A O 1
ATOM 1484 N N . PHE A 1 186 ? -7.742 -2.886 5.465 1.00 92.69 186 PHE A N 1
ATOM 1485 C CA . PHE A 1 186 ? -7.215 -3.565 6.641 1.00 92.69 186 PHE A CA 1
ATOM 1486 C C . PHE A 1 186 ? -5.708 -3.329 6.794 1.00 92.69 186 PHE A C 1
ATOM 1488 O O . PHE A 1 186 ? -5.246 -2.946 7.868 1.00 92.69 186 PHE A O 1
ATOM 1495 N N . THR A 1 187 ? -4.946 -3.496 5.714 1.00 92.44 187 THR A N 1
ATOM 1496 C CA . THR A 1 187 ? -3.485 -3.343 5.715 1.00 92.44 187 THR A CA 1
ATOM 1497 C C . THR A 1 187 ? -3.066 -1.908 6.005 1.00 92.44 187 THR A C 1
ATOM 1499 O O . THR A 1 187 ? -2.176 -1.691 6.825 1.00 92.44 187 THR A O 1
ATOM 1502 N N . GLN A 1 188 ? -3.724 -0.925 5.391 1.00 93.81 188 GLN A N 1
ATOM 1503 C CA . GLN A 1 188 ? -3.444 0.492 5.621 1.00 93.81 188 GLN A CA 1
ATOM 1504 C C . GLN A 1 188 ? -3.604 0.849 7.108 1.00 93.81 188 GLN A C 1
ATOM 1506 O O . GLN A 1 188 ? -2.734 1.495 7.697 1.00 93.81 188 GLN A O 1
ATOM 1511 N N . VAL A 1 189 ? -4.690 0.388 7.742 1.00 93.69 189 VAL A N 1
ATOM 1512 C CA . VAL A 1 189 ? -4.958 0.664 9.161 1.00 93.69 189 VAL A CA 1
ATOM 1513 C C . VAL A 1 189 ? -3.996 -0.104 10.071 1.00 93.69 189 VAL A C 1
ATOM 1515 O O . VAL A 1 189 ? -3.498 0.486 11.030 1.00 93.69 189 VAL A O 1
ATOM 1518 N N . VAL A 1 190 ? -3.670 -1.367 9.766 1.00 92.81 190 VAL A N 1
ATOM 1519 C CA . VAL A 1 190 ? -2.672 -2.149 10.524 1.00 92.81 190 VAL A CA 1
ATOM 1520 C C . VAL A 1 190 ? -1.300 -1.480 10.481 1.00 92.81 190 VAL A C 1
ATOM 1522 O O . VAL A 1 190 ? -0.673 -1.315 11.526 1.00 92.81 190 VAL A O 1
ATOM 1525 N N . LEU A 1 191 ? -0.842 -1.046 9.306 1.00 92.56 191 LEU A N 1
ATOM 1526 C CA . LEU A 1 191 ? 0.446 -0.368 9.163 1.00 92.56 191 LEU A CA 1
ATOM 1527 C C . LEU A 1 191 ? 0.459 0.975 9.894 1.00 92.56 191 LEU A C 1
ATOM 1529 O O . LEU A 1 191 ? 1.390 1.250 10.645 1.00 92.56 191 LEU A O 1
ATOM 1533 N N . ALA A 1 192 ? -0.595 1.784 9.758 1.00 92.50 192 ALA A N 1
ATOM 1534 C CA . ALA A 1 192 ? -0.713 3.031 10.510 1.00 92.50 192 ALA A CA 1
ATOM 1535 C C . ALA A 1 192 ? -0.699 2.785 12.030 1.00 92.50 192 ALA A C 1
ATOM 1537 O O . ALA A 1 192 ? -0.091 3.551 12.775 1.00 92.50 192 ALA A O 1
ATOM 1538 N N . ARG A 1 193 ? -1.327 1.700 12.505 1.00 90.81 193 ARG A N 1
ATOM 1539 C CA . ARG A 1 193 ? -1.293 1.291 13.917 1.00 90.81 193 ARG A CA 1
ATOM 1540 C C . ARG A 1 193 ? 0.089 0.851 14.377 1.00 90.81 193 ARG A C 1
ATOM 1542 O O . ARG A 1 193 ? 0.466 1.233 15.477 1.00 90.81 193 ARG A O 1
ATOM 1549 N N . LEU A 1 194 ? 0.832 0.109 13.559 1.00 91.38 194 LEU A N 1
ATOM 1550 C CA . LEU A 1 194 ? 2.219 -0.257 13.859 1.00 91.38 194 LEU A CA 1
ATOM 1551 C C . LEU A 1 194 ? 3.095 0.987 14.028 1.00 91.38 194 LEU A C 1
ATOM 1553 O O . LEU A 1 194 ? 3.842 1.079 14.995 1.00 91.38 194 LEU A O 1
ATOM 1557 N N . VAL A 1 195 ? 2.945 1.980 13.146 1.00 91.75 195 VAL A N 1
ATOM 1558 C CA . VAL A 1 195 ? 3.679 3.249 13.276 1.00 91.75 195 VAL A CA 1
ATOM 1559 C C . VAL A 1 195 ? 3.274 3.998 14.547 1.00 91.75 195 VAL A C 1
ATOM 1561 O O . VAL A 1 195 ? 4.136 4.506 15.257 1.00 91.75 195 VAL A O 1
ATOM 1564 N N . ILE A 1 196 ? 1.980 4.037 14.884 1.00 90.31 196 ILE A N 1
ATOM 1565 C CA . ILE A 1 196 ? 1.516 4.655 16.137 1.00 90.31 196 ILE A CA 1
ATOM 1566 C C . ILE A 1 196 ? 2.105 3.935 17.359 1.00 90.31 196 ILE A C 1
ATOM 1568 O O . ILE A 1 196 ? 2.587 4.611 18.260 1.00 90.31 196 ILE A O 1
ATOM 1572 N N . ALA A 1 197 ? 2.095 2.599 17.384 1.00 88.00 197 ALA A N 1
ATOM 1573 C CA . ALA A 1 197 ? 2.651 1.803 18.482 1.00 88.00 197 ALA A CA 1
ATOM 1574 C C . ALA A 1 197 ? 4.170 1.985 18.623 1.00 88.00 197 ALA A C 1
ATOM 1576 O O . ALA A 1 197 ? 4.697 1.972 19.731 1.00 88.00 197 ALA A O 1
ATOM 1577 N N . TRP A 1 198 ? 4.873 2.211 17.512 1.00 87.75 198 TRP A N 1
ATOM 1578 C CA . TRP A 1 198 ? 6.291 2.559 17.530 1.00 87.75 198 TRP A CA 1
ATOM 1579 C C . TRP A 1 198 ? 6.551 3.948 18.127 1.00 87.75 198 TRP A C 1
ATOM 1581 O O . TRP A 1 198 ? 7.467 4.117 18.926 1.00 87.75 198 TRP A O 1
ATOM 1591 N N . MET A 1 199 ? 5.749 4.948 17.748 1.00 86.31 199 MET A N 1
ATOM 1592 C CA . MET A 1 199 ? 5.902 6.329 18.226 1.00 86.31 199 MET A CA 1
ATOM 1593 C C . MET A 1 199 ? 5.478 6.515 19.687 1.00 86.31 199 MET A C 1
ATOM 1595 O O . MET A 1 199 ? 6.063 7.313 20.417 1.00 86.31 199 MET A O 1
ATOM 1599 N N . GLU A 1 200 ? 4.411 5.832 20.092 1.00 84.44 200 GLU A N 1
ATOM 1600 C CA . GLU A 1 200 ? 3.753 5.967 21.391 1.00 84.44 200 GLU A CA 1
ATOM 1601 C C . GLU A 1 200 ? 3.505 4.562 21.978 1.00 84.44 200 GLU A C 1
ATOM 1603 O O . GLU A 1 200 ? 2.351 4.131 22.045 1.00 84.44 200 GLU A O 1
ATOM 1608 N N . PRO A 1 201 ? 4.562 3.821 22.370 1.00 78.44 201 PRO A N 1
ATOM 1609 C CA . PRO A 1 201 ? 4.405 2.488 22.948 1.00 78.44 201 PRO A CA 1
ATOM 1610 C C . PRO A 1 201 ? 3.694 2.576 24.304 1.00 78.44 201 PRO A C 1
ATOM 1612 O O . PRO A 1 201 ? 4.126 3.321 25.186 1.00 78.44 201 PRO A O 1
ATOM 1615 N N . GLU A 1 202 ? 2.609 1.819 24.481 1.00 72.81 202 GLU A N 1
ATOM 1616 C CA . GLU A 1 202 ? 1.938 1.689 25.784 1.00 72.81 202 GLU A CA 1
ATOM 1617 C C . GLU A 1 202 ? 2.774 0.804 26.723 1.00 72.81 202 GLU A C 1
ATOM 1619 O O . GLU A 1 202 ? 2.918 1.110 27.910 1.00 72.81 202 GLU A O 1
ATOM 1624 N N . GLN A 1 203 ? 3.384 -0.249 26.174 1.00 73.25 203 GLN A N 1
ATOM 1625 C CA . GLN A 1 203 ? 4.371 -1.113 26.817 1.00 73.25 203 GLN A CA 1
ATOM 1626 C C . GLN A 1 203 ? 5.623 -1.243 25.930 1.00 73.25 203 GLN A C 1
ATOM 1628 O O . GLN A 1 203 ? 5.524 -1.155 24.704 1.00 73.25 203 GLN A O 1
ATOM 1633 N N . PRO A 1 204 ? 6.820 -1.462 26.511 1.00 66.81 204 PRO A N 1
ATOM 1634 C CA . PRO A 1 204 ? 8.065 -1.566 25.742 1.00 66.81 204 PRO A CA 1
ATOM 1635 C C . PRO A 1 204 ? 8.045 -2.678 24.676 1.00 66.81 204 PRO A C 1
ATOM 1637 O O . PRO A 1 204 ? 8.696 -2.530 23.643 1.00 66.81 204 PRO A O 1
ATOM 1640 N N . ASP A 1 205 ? 7.254 -3.736 24.879 1.00 72.44 205 ASP A N 1
ATOM 1641 C CA . ASP A 1 205 ? 7.145 -4.868 23.948 1.00 72.44 205 ASP A CA 1
ATOM 1642 C C . ASP A 1 205 ? 6.172 -4.617 22.773 1.00 72.44 205 ASP A C 1
ATOM 1644 O O . ASP A 1 205 ? 6.201 -5.342 21.775 1.00 72.44 205 ASP A O 1
ATOM 1648 N N . ASP A 1 206 ? 5.354 -3.558 22.825 1.00 71.06 206 ASP A N 1
ATOM 1649 C CA . ASP A 1 206 ? 4.291 -3.305 21.837 1.00 71.06 206 ASP A CA 1
ATOM 1650 C C . ASP A 1 206 ? 4.819 -2.795 20.487 1.00 71.06 206 ASP A C 1
ATOM 1652 O O . ASP A 1 206 ? 4.132 -2.890 19.468 1.00 71.06 206 ASP A O 1
ATOM 1656 N N . GLN A 1 207 ? 6.053 -2.276 20.448 1.00 68.06 207 GLN A N 1
ATOM 1657 C CA . GLN A 1 207 ? 6.631 -1.599 19.277 1.00 68.06 207 GLN A CA 1
ATOM 1658 C C . GLN A 1 207 ? 6.684 -2.477 18.015 1.00 68.06 207 GLN A C 1
ATOM 1660 O O . GLN A 1 207 ? 6.759 -1.958 16.901 1.00 68.06 207 GLN A O 1
ATOM 1665 N N . LYS A 1 208 ? 6.664 -3.807 18.169 1.00 71.00 208 LYS A N 1
ATOM 1666 C CA . LYS A 1 208 ? 6.752 -4.771 17.058 1.00 71.00 208 LYS A CA 1
ATOM 1667 C C . LYS A 1 208 ? 5.626 -5.805 17.058 1.00 71.00 208 LYS A C 1
ATOM 1669 O O . LYS A 1 208 ? 5.672 -6.741 16.255 1.00 71.00 208 LYS A O 1
ATOM 1674 N N . ASP A 1 209 ? 4.616 -5.657 17.915 1.00 82.00 209 ASP A N 1
ATOM 1675 C CA . ASP A 1 209 ? 3.536 -6.639 18.001 1.00 82.00 209 ASP A CA 1
ATOM 1676 C C . ASP A 1 209 ? 2.500 -6.433 16.881 1.00 82.00 209 ASP A C 1
ATOM 1678 O O . ASP A 1 209 ? 1.501 -5.715 17.000 1.00 82.00 209 ASP A O 1
ATOM 1682 N N . LEU A 1 210 ? 2.735 -7.123 15.762 1.00 83.81 210 LEU A N 1
ATOM 1683 C CA . LEU A 1 210 ? 1.794 -7.214 14.645 1.00 83.81 210 LEU A CA 1
ATOM 1684 C C . LEU A 1 210 ? 0.426 -7.753 15.085 1.00 83.81 210 LEU A C 1
ATOM 1686 O O . LEU A 1 210 ? -0.601 -7.323 14.558 1.00 83.81 210 LEU A O 1
ATOM 1690 N N . GLY A 1 211 ? 0.396 -8.677 16.047 1.00 82.25 211 GLY A N 1
ATOM 1691 C CA . GLY A 1 211 ? -0.840 -9.245 16.573 1.00 82.25 211 GLY A CA 1
ATOM 1692 C C . GLY A 1 211 ? -1.692 -8.185 17.262 1.00 82.25 211 GLY A C 1
ATOM 1693 O O . GLY A 1 211 ? -2.885 -8.082 16.972 1.00 82.25 211 GLY A O 1
ATOM 1694 N N . LEU A 1 212 ? -1.074 -7.359 18.103 1.00 81.38 212 LEU A N 1
ATOM 1695 C CA . LEU A 1 212 ? -1.741 -6.247 18.779 1.00 81.38 212 LEU A CA 1
ATOM 1696 C C . LEU A 1 212 ? -2.263 -5.200 17.777 1.00 81.38 212 LEU A C 1
ATOM 1698 O O . LEU A 1 212 ? -3.414 -4.761 17.870 1.00 81.38 212 LEU A O 1
ATOM 1702 N N . ALA A 1 213 ? -1.468 -4.843 16.762 1.00 84.81 213 ALA A N 1
ATOM 1703 C CA . ALA A 1 213 ? -1.889 -3.905 15.714 1.00 84.81 213 ALA A CA 1
ATOM 1704 C C . ALA A 1 213 ? -3.090 -4.427 14.899 1.00 84.81 213 ALA A C 1
ATOM 1706 O O . ALA A 1 213 ? -4.031 -3.675 14.611 1.00 84.81 213 ALA A O 1
ATOM 1707 N N . ILE A 1 214 ? -3.092 -5.721 14.570 1.00 85.50 214 ILE A N 1
ATOM 1708 C CA . ILE A 1 214 ? -4.208 -6.419 13.915 1.00 85.50 214 ILE A CA 1
ATOM 1709 C C . ILE A 1 214 ? -5.467 -6.382 14.791 1.00 85.50 214 ILE A C 1
ATOM 1711 O O . ILE A 1 214 ? -6.550 -6.024 14.319 1.00 85.50 214 ILE A O 1
ATOM 1715 N N . GLU A 1 215 ? -5.335 -6.681 16.080 1.00 79.56 215 GLU A N 1
ATOM 1716 C CA . GLU A 1 215 ? -6.449 -6.679 17.031 1.00 79.56 215 GLU A CA 1
ATOM 1717 C C . GLU A 1 215 ? -7.061 -5.282 17.204 1.00 79.56 215 GLU A C 1
ATOM 1719 O O . GLU A 1 215 ? -8.282 -5.103 17.130 1.00 79.56 215 GLU A O 1
ATOM 1724 N N . HIS A 1 216 ? -6.223 -4.259 17.351 1.00 81.88 216 HIS A N 1
ATOM 1725 C CA . HIS A 1 216 ? -6.657 -2.868 17.439 1.00 81.88 216 HIS A CA 1
ATOM 1726 C C . HIS A 1 216 ? -7.269 -2.319 16.151 1.00 81.88 216 HIS A C 1
ATOM 1728 O O . HIS A 1 216 ? -8.037 -1.346 16.211 1.00 81.88 216 HIS A O 1
ATOM 1734 N N . THR A 1 217 ? -6.919 -2.899 15.005 1.00 85.38 217 THR A N 1
ATOM 1735 C CA . THR A 1 217 ? -7.544 -2.602 13.714 1.00 85.38 217 THR A CA 1
ATOM 1736 C C . THR A 1 217 ? -8.928 -3.231 13.642 1.00 85.38 217 THR A C 1
ATOM 1738 O O . THR A 1 217 ? -9.899 -2.547 13.313 1.00 85.38 217 THR A O 1
ATOM 1741 N N . PHE A 1 218 ? -9.060 -4.492 14.061 1.00 81.19 218 PHE A N 1
ATOM 1742 C CA . PHE A 1 218 ? -10.349 -5.177 14.111 1.00 81.19 218 PHE A CA 1
ATOM 1743 C C . PHE A 1 218 ? -11.344 -4.500 15.068 1.00 81.19 218 PHE A C 1
ATOM 1745 O O . PHE A 1 218 ? -12.515 -4.323 14.734 1.00 81.19 218 PHE A O 1
ATOM 1752 N N . ALA A 1 219 ? -10.875 -3.988 16.209 1.00 78.50 219 ALA A N 1
ATOM 1753 C CA . ALA A 1 219 ? -11.699 -3.191 17.125 1.00 78.50 219 ALA A CA 1
ATOM 1754 C C . ALA A 1 219 ? -12.315 -1.929 16.474 1.00 78.50 219 ALA A C 1
ATOM 1756 O O . ALA A 1 219 ? -13.217 -1.306 17.040 1.00 78.50 219 ALA A O 1
ATOM 1757 N N . ARG A 1 220 ? -11.835 -1.535 15.287 1.00 84.06 220 ARG A N 1
ATOM 1758 C CA . ARG A 1 220 ? -12.320 -0.404 14.488 1.00 84.06 220 ARG A CA 1
ATOM 1759 C C . ARG A 1 220 ? -12.975 -0.846 13.177 1.00 84.06 220 ARG A C 1
ATOM 1761 O O . ARG A 1 220 ? -13.025 -0.056 12.236 1.00 84.06 220 ARG A O 1
ATOM 1768 N N . TRP A 1 221 ? -13.528 -2.061 13.124 1.00 83.88 221 TRP A N 1
ATOM 1769 C CA . TRP A 1 221 ? -14.084 -2.671 11.908 1.00 83.88 221 TRP A CA 1
ATOM 1770 C C . TRP A 1 221 ? -15.045 -1.770 11.122 1.00 83.88 221 TRP A C 1
ATOM 1772 O O . TRP A 1 221 ? -15.050 -1.826 9.903 1.00 83.88 221 TRP A O 1
ATOM 1782 N N . ARG A 1 222 ? -15.832 -0.904 11.779 1.00 87.00 222 ARG A N 1
ATOM 1783 C CA . ARG A 1 222 ? -16.736 0.035 11.084 1.00 87.00 222 ARG A CA 1
ATOM 1784 C C . ARG A 1 222 ? -15.982 1.069 10.256 1.00 87.00 222 ARG A C 1
ATOM 1786 O O . ARG A 1 222 ? -16.397 1.381 9.148 1.00 87.00 222 ARG A O 1
ATOM 1793 N N . GLY A 1 223 ? -14.886 1.594 10.804 1.00 88.25 223 GLY A N 1
ATOM 1794 C CA . GLY A 1 223 ? -14.003 2.500 10.077 1.00 88.25 223 GLY A CA 1
ATOM 1795 C C . GLY A 1 223 ? -13.276 1.763 8.957 1.00 88.25 223 GLY A C 1
ATOM 1796 O O . GLY A 1 223 ? -13.236 2.250 7.838 1.00 88.25 223 GLY A O 1
ATOM 1797 N N . VAL A 1 224 ? -12.796 0.545 9.223 1.00 91.00 224 VAL A N 1
ATOM 1798 C CA . VAL A 1 224 ? -12.165 -0.302 8.194 1.00 91.00 224 VAL A CA 1
ATOM 1799 C C . VAL A 1 224 ? -13.147 -0.639 7.065 1.00 91.00 224 VAL A C 1
ATOM 1801 O O . VAL A 1 224 ? -12.770 -0.590 5.905 1.00 91.00 224 VAL A O 1
ATOM 1804 N N . ALA A 1 225 ? -14.416 -0.917 7.369 1.00 90.38 225 ALA A N 1
ATOM 1805 C CA . ALA A 1 225 ? -15.446 -1.183 6.367 1.00 90.38 225 ALA A CA 1
ATOM 1806 C C . ALA A 1 225 ? -15.766 0.061 5.524 1.00 90.38 225 ALA A C 1
ATOM 1808 O O . ALA A 1 225 ? -15.880 -0.044 4.307 1.00 90.38 225 ALA A O 1
ATOM 1809 N N . GLY A 1 226 ? -15.868 1.241 6.148 1.00 91.25 226 GLY A N 1
ATOM 1810 C CA . GLY A 1 226 ? -16.012 2.506 5.418 1.00 91.25 226 GLY A CA 1
ATOM 1811 C C . GLY A 1 226 ? -14.826 2.776 4.489 1.00 91.25 226 GLY A C 1
ATOM 1812 O O . GLY A 1 226 ? -15.015 3.182 3.345 1.00 91.25 226 GLY A O 1
ATOM 1813 N N . LEU A 1 227 ? -13.615 2.469 4.955 1.00 93.56 227 LEU A N 1
ATOM 1814 C CA . LEU A 1 227 ? -12.389 2.580 4.172 1.00 93.56 227 LEU A CA 1
ATOM 1815 C C . LEU A 1 227 ? -12.345 1.559 3.028 1.00 93.56 227 LEU A C 1
ATOM 1817 O O . LEU A 1 227 ? -11.997 1.925 1.918 1.00 93.56 227 LEU A O 1
ATOM 1821 N N . ALA A 1 228 ? -12.813 0.329 3.248 1.00 93.94 228 ALA A N 1
ATOM 1822 C CA . ALA A 1 228 ? -12.918 -0.685 2.200 1.00 93.94 228 ALA A CA 1
ATOM 1823 C C . ALA A 1 228 ? -13.905 -0.279 1.094 1.00 93.94 228 ALA A C 1
ATOM 1825 O O . ALA A 1 228 ? -13.667 -0.560 -0.074 1.00 93.94 228 ALA A O 1
ATOM 1826 N N . VAL A 1 229 ? -15.003 0.410 1.427 1.00 94.00 229 VAL A N 1
ATOM 1827 C CA . VAL A 1 229 ? -15.917 0.968 0.412 1.00 94.00 229 VAL A CA 1
ATOM 1828 C C . VAL A 1 229 ? -15.226 2.064 -0.402 1.00 94.00 229 VAL A C 1
ATOM 1830 O O . VAL A 1 229 ? -15.400 2.129 -1.616 1.00 94.00 229 VAL A O 1
ATOM 1833 N N . LEU A 1 230 ? -14.424 2.908 0.245 1.00 92.69 230 LEU A N 1
ATOM 1834 C CA . LEU A 1 230 ? -13.645 3.932 -0.444 1.00 92.69 230 LEU A CA 1
ATOM 1835 C C . LEU A 1 230 ? -12.577 3.314 -1.359 1.00 92.69 230 LEU A C 1
ATOM 1837 O O . LEU A 1 230 ? -12.491 3.690 -2.526 1.00 92.69 230 LEU A O 1
ATOM 1841 N N . ASP A 1 231 ? -11.822 2.333 -0.865 1.00 93.50 231 ASP A N 1
ATOM 1842 C CA . ASP A 1 231 ? -10.830 1.592 -1.648 1.00 93.50 231 ASP A CA 1
ATOM 1843 C C . ASP A 1 231 ? -11.480 0.863 -2.827 1.00 93.50 231 ASP A C 1
ATOM 1845 O O . ASP A 1 231 ? -10.920 0.835 -3.919 1.00 93.50 231 ASP A O 1
ATOM 1849 N N . LEU A 1 232 ? -12.692 0.329 -2.648 1.00 93.94 232 LEU A N 1
ATOM 1850 C CA . LEU A 1 232 ? -13.464 -0.280 -3.727 1.00 93.94 232 LEU A CA 1
ATOM 1851 C C . LEU A 1 232 ? -13.767 0.740 -4.830 1.00 93.94 232 LEU A C 1
ATOM 1853 O O . LEU A 1 232 ? -13.566 0.441 -6.004 1.00 93.94 232 LEU A O 1
ATOM 1857 N N . LEU A 1 233 ? -14.203 1.952 -4.475 1.00 91.62 233 LEU A N 1
ATOM 1858 C CA . LEU A 1 233 ? -14.431 3.023 -5.452 1.00 91.62 233 LEU A CA 1
ATOM 1859 C C . LEU A 1 233 ? -13.137 3.422 -6.169 1.00 91.62 233 LEU A C 1
ATOM 1861 O O . LEU A 1 233 ? -13.154 3.625 -7.382 1.00 91.62 233 LEU A O 1
ATOM 1865 N N . ILE A 1 234 ? -12.019 3.495 -5.443 1.00 90.31 234 ILE A N 1
ATOM 1866 C CA . ILE A 1 234 ? -10.700 3.800 -6.011 1.00 90.31 234 ILE A CA 1
ATOM 1867 C C . ILE A 1 234 ? -10.268 2.707 -6.994 1.00 90.31 234 ILE A C 1
ATOM 1869 O O . ILE A 1 234 ? -9.851 3.035 -8.101 1.00 90.31 234 ILE A O 1
ATOM 1873 N N . LEU A 1 235 ? -10.403 1.427 -6.636 1.00 90.38 235 LEU A N 1
ATOM 1874 C CA . LEU A 1 235 ? -10.069 0.296 -7.509 1.00 90.38 235 LEU A CA 1
ATOM 1875 C C . LEU A 1 235 ? -10.943 0.267 -8.766 1.00 90.38 235 LEU A C 1
ATOM 1877 O O . LEU A 1 235 ? -10.436 0.048 -9.866 1.00 90.38 235 LEU A O 1
ATOM 1881 N N . LEU A 1 236 ? -12.246 0.521 -8.622 1.00 89.94 236 LEU A N 1
ATOM 1882 C CA . LEU A 1 236 ? -13.161 0.615 -9.761 1.00 89.94 236 LEU A CA 1
ATOM 1883 C C . LEU A 1 236 ? -12.773 1.777 -10.681 1.00 89.94 236 LEU A C 1
ATOM 1885 O O . LEU A 1 236 ? -12.708 1.596 -11.895 1.00 89.94 236 LEU A O 1
ATOM 1889 N N . LEU A 1 237 ? -12.449 2.944 -10.117 1.00 87.31 237 LEU A N 1
ATOM 1890 C CA . LEU A 1 237 ? -12.016 4.104 -10.892 1.00 87.31 237 LEU A CA 1
ATOM 1891 C C . LEU A 1 237 ? -10.680 3.832 -11.597 1.00 87.31 237 LEU A C 1
ATOM 1893 O O . LEU A 1 237 ? -10.565 4.092 -12.792 1.00 87.31 237 LEU A O 1
ATOM 1897 N N . GLN A 1 238 ? -9.709 3.229 -10.907 1.00 86.44 238 GLN A N 1
ATOM 1898 C CA . GLN A 1 238 ? -8.438 2.780 -11.488 1.00 86.44 238 GLN A CA 1
ATOM 1899 C C . GLN A 1 238 ? -8.649 1.830 -12.670 1.00 86.44 238 GLN A C 1
ATOM 1901 O O . GLN A 1 238 ? -8.012 2.009 -13.704 1.00 86.44 238 GLN A O 1
ATOM 1906 N N . GLY A 1 239 ? -9.580 0.879 -12.554 1.00 83.12 239 GLY A N 1
ATOM 1907 C CA . GLY A 1 239 ? -9.924 -0.048 -13.635 1.00 83.12 239 GLY A CA 1
ATOM 1908 C C . GLY A 1 239 ? -10.480 0.635 -14.890 1.00 83.12 239 GLY A C 1
ATOM 1909 O O . GLY A 1 239 ? -10.366 0.085 -15.982 1.00 83.12 239 GLY A O 1
ATOM 1910 N N . THR A 1 240 ? -11.040 1.842 -14.759 1.00 82.31 240 THR A N 1
ATOM 1911 C CA . THR A 1 240 ? -11.534 2.639 -15.898 1.00 82.31 240 THR A CA 1
ATOM 1912 C C . THR A 1 240 ? -10.477 3.555 -16.522 1.00 82.31 240 THR A C 1
ATOM 1914 O O . THR A 1 240 ? -10.676 4.049 -17.633 1.00 82.31 240 THR A O 1
ATOM 1917 N N . VAL A 1 241 ? -9.342 3.784 -15.850 1.00 79.94 241 VAL A N 1
ATOM 1918 C CA . VAL A 1 241 ? -8.275 4.676 -16.334 1.00 79.94 241 VAL A CA 1
ATOM 1919 C C . VAL A 1 241 ? -7.338 3.892 -17.248 1.00 79.94 241 VAL A C 1
ATOM 1921 O O . VAL A 1 241 ? -6.336 3.334 -16.812 1.00 79.94 241 VAL A O 1
ATOM 1924 N N . THR A 1 242 ? -7.661 3.833 -18.537 1.00 63.16 242 THR A N 1
ATOM 1925 C CA . THR A 1 242 ? -6.883 3.056 -19.519 1.00 63.16 242 THR A CA 1
ATOM 1926 C C . THR A 1 242 ? -5.672 3.809 -20.068 1.00 63.16 242 THR A C 1
ATOM 1928 O O . THR A 1 242 ? -4.668 3.195 -20.421 1.00 63.16 242 THR A O 1
ATOM 1931 N N . SER A 1 243 ? -5.723 5.141 -20.103 1.00 60.84 243 SER A N 1
ATOM 1932 C CA . SER A 1 243 ? -4.606 6.000 -20.489 1.00 60.84 243 SER A CA 1
ATOM 1933 C C . SER A 1 243 ? -4.156 6.822 -19.287 1.00 60.84 243 SER A C 1
ATOM 1935 O O . SER A 1 243 ? -4.958 7.542 -18.696 1.00 60.84 243 SER A O 1
ATOM 1937 N N . GLY A 1 244 ? -2.861 6.800 -18.951 1.00 64.00 244 GLY A N 1
ATOM 1938 C CA . GLY A 1 244 ? -2.239 7.679 -17.938 1.00 64.00 244 GLY A CA 1
ATOM 1939 C C . GLY A 1 244 ? -2.246 9.175 -18.309 1.00 64.00 244 GLY A C 1
ATOM 1940 O O . GLY A 1 244 ? -1.342 9.921 -17.947 1.00 64.00 244 GLY A O 1
ATOM 1941 N N . ARG A 1 245 ? -3.222 9.592 -19.122 1.00 65.19 245 ARG A N 1
ATOM 1942 C CA . ARG A 1 245 ? -3.478 10.921 -19.667 1.00 65.19 245 ARG A CA 1
ATOM 1943 C C . ARG A 1 245 ? -5.001 11.079 -19.770 1.00 65.19 245 ARG A C 1
ATOM 1945 O O . ARG A 1 245 ? -5.660 10.219 -20.352 1.00 65.19 245 ARG A O 1
ATOM 1952 N N . GLY A 1 246 ? -5.554 12.157 -19.209 1.00 81.44 246 GLY A N 1
ATOM 1953 C CA . GLY A 1 246 ? -6.985 12.486 -19.288 1.00 81.44 246 GLY A CA 1
ATOM 1954 C C . GLY A 1 246 ? -7.545 13.111 -18.007 1.00 81.44 246 GLY A C 1
ATOM 1955 O O . GLY A 1 246 ? -6.915 13.056 -16.956 1.00 81.44 246 GLY A O 1
ATOM 1956 N N . LEU A 1 247 ? -8.744 13.697 -18.085 1.00 85.81 247 LEU A N 1
ATOM 1957 C CA . LEU A 1 247 ? -9.406 14.335 -16.935 1.00 85.81 247 LEU A CA 1
ATOM 1958 C C . LEU A 1 247 ? -9.654 13.339 -15.795 1.00 85.81 247 LEU A C 1
ATOM 1960 O O . LEU A 1 247 ? -9.392 13.645 -14.639 1.00 85.81 247 LEU A O 1
ATOM 1964 N N . LEU A 1 248 ? -10.090 12.122 -16.126 1.00 85.38 248 LEU A N 1
ATOM 1965 C CA . LEU A 1 248 ? -10.405 11.092 -15.138 1.00 85.38 248 LEU A CA 1
ATOM 1966 C C . LEU A 1 248 ? -9.156 10.602 -14.376 1.00 85.38 248 LEU A C 1
ATOM 1968 O O . LEU A 1 248 ? -9.251 10.300 -13.191 1.00 85.38 248 LEU A O 1
ATOM 1972 N N . PHE A 1 249 ? -7.975 10.620 -15.010 1.00 86.38 249 PHE A N 1
ATOM 1973 C CA . PHE A 1 249 ? -6.692 10.360 -14.342 1.00 86.38 249 PHE A CA 1
ATOM 1974 C C . PHE A 1 249 ? -6.378 11.426 -13.280 1.00 86.38 249 PHE A C 1
ATOM 1976 O O . PHE A 1 249 ? -6.010 11.092 -12.155 1.00 86.38 249 PHE A O 1
ATOM 1983 N N . TRP A 1 250 ? -6.568 12.708 -13.607 1.00 88.12 250 TRP A N 1
ATOM 1984 C CA . TRP A 1 250 ? -6.345 13.802 -12.657 1.00 88.12 250 TRP A CA 1
ATOM 1985 C C . TRP A 1 250 ? -7.366 13.799 -11.520 1.00 88.12 250 TRP A C 1
ATOM 1987 O O . TRP A 1 250 ? -6.978 13.951 -10.366 1.00 88.12 250 TRP A O 1
ATOM 1997 N N . VAL A 1 251 ? -8.640 13.524 -11.817 1.00 89.62 251 VAL A N 1
ATOM 1998 C CA . VAL A 1 251 ? -9.684 13.363 -10.792 1.00 89.62 251 VAL A CA 1
ATOM 1999 C C . VAL A 1 251 ? -9.350 12.205 -9.854 1.00 89.62 251 VAL A C 1
ATOM 2001 O O . VAL A 1 251 ? -9.446 12.356 -8.639 1.00 89.62 251 VAL A O 1
ATOM 2004 N N . LEU A 1 252 ? -8.907 11.061 -10.385 1.00 90.12 252 LEU A N 1
ATOM 2005 C CA . LEU A 1 252 ? -8.440 9.947 -9.562 1.00 90.12 252 LEU A CA 1
ATOM 2006 C C . LEU A 1 252 ? -7.282 10.379 -8.654 1.00 90.12 252 LEU A C 1
ATOM 2008 O O . LEU A 1 252 ? -7.292 10.064 -7.466 1.00 90.12 252 LEU A O 1
ATOM 2012 N N . MET A 1 253 ? -6.314 11.132 -9.180 1.00 89.06 253 MET A N 1
ATOM 2013 C CA . MET A 1 253 ? -5.205 11.646 -8.378 1.00 89.06 253 MET A CA 1
ATOM 2014 C C . MET A 1 253 ? -5.652 12.579 -7.263 1.00 89.06 253 MET A C 1
ATOM 2016 O O . MET A 1 253 ? -5.237 12.393 -6.120 1.00 89.06 253 MET A O 1
ATOM 2020 N N . GLU A 1 254 ? -6.532 13.529 -7.560 1.00 90.31 254 GLU A N 1
ATOM 2021 C CA . GLU A 1 254 ? -7.113 14.420 -6.557 1.00 90.31 254 GLU A CA 1
ATOM 2022 C C . GLU A 1 254 ? -7.854 13.635 -5.475 1.00 90.31 254 GLU A C 1
ATOM 2024 O O . GLU A 1 254 ? -7.631 13.870 -4.289 1.00 90.31 254 GLU A O 1
ATOM 2029 N N . VAL A 1 255 ? -8.674 12.655 -5.864 1.00 90.25 255 VAL A N 1
ATOM 2030 C CA . VAL A 1 255 ? -9.389 11.770 -4.936 1.00 90.25 255 VAL A CA 1
ATOM 2031 C C . VAL A 1 255 ? -8.398 11.038 -4.031 1.00 90.25 255 VAL A C 1
ATOM 2033 O O . VAL A 1 255 ? -8.496 11.129 -2.807 1.00 90.25 255 VAL A O 1
ATOM 2036 N N . MET A 1 256 ? -7.396 10.361 -4.591 1.00 91.44 256 MET A N 1
ATOM 2037 C CA . MET A 1 256 ? -6.430 9.603 -3.790 1.00 91.44 256 MET A CA 1
ATOM 2038 C C . MET A 1 256 ? -5.606 10.509 -2.858 1.00 91.44 256 MET A C 1
ATOM 2040 O O . MET A 1 256 ? -5.324 10.125 -1.721 1.00 91.44 256 MET A O 1
ATOM 2044 N N . VAL A 1 257 ? -5.271 11.724 -3.297 1.00 90.75 257 VAL A N 1
ATOM 2045 C CA . VAL A 1 257 ? -4.612 12.749 -2.478 1.00 90.75 257 VAL A CA 1
ATOM 2046 C C . VAL A 1 257 ? -5.530 13.210 -1.337 1.00 90.75 257 VAL A C 1
ATOM 2048 O O . VAL A 1 257 ? -5.108 13.217 -0.185 1.00 90.75 257 VAL A O 1
ATOM 2051 N N . LEU A 1 258 ? -6.799 13.522 -1.602 1.00 88.12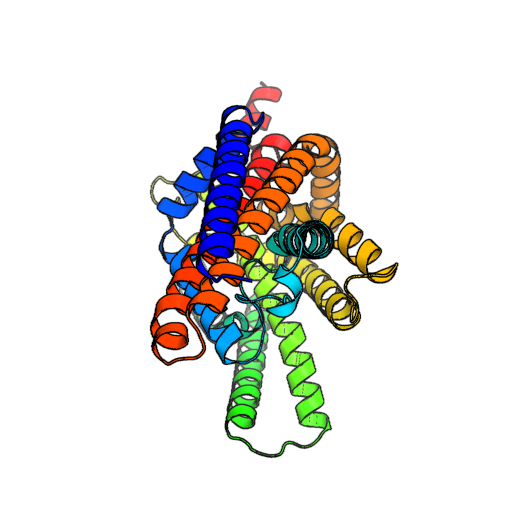 258 LEU A N 1
ATOM 2052 C CA . LEU A 1 258 ? -7.756 13.961 -0.575 1.00 88.12 258 LEU A CA 1
ATOM 2053 C C . LEU A 1 258 ? -7.975 12.910 0.520 1.00 88.12 258 LEU A C 1
ATOM 2055 O O . LEU A 1 258 ? -8.127 13.250 1.696 1.00 88.12 258 LEU A O 1
ATOM 2059 N N . PHE A 1 259 ? -7.962 11.631 0.148 1.00 88.25 259 PHE A N 1
ATOM 2060 C CA . PHE A 1 259 ? -8.190 10.522 1.072 1.00 88.25 259 PHE A CA 1
ATOM 2061 C C . PHE A 1 259 ? -6.915 9.953 1.708 1.00 88.25 259 PHE A C 1
ATOM 2063 O O . PHE A 1 259 ? -6.989 9.017 2.500 1.00 88.25 259 PHE A O 1
ATOM 2070 N N . LEU A 1 260 ? -5.754 10.557 1.454 1.00 88.38 260 LEU A N 1
ATOM 2071 C CA . LEU A 1 260 ? -4.451 10.111 1.953 1.00 88.38 260 LEU A CA 1
ATOM 2072 C C . LEU A 1 260 ? -4.392 9.952 3.489 1.00 88.38 260 LEU A C 1
ATOM 2074 O O . LEU A 1 260 ? -3.734 9.057 4.010 1.00 88.38 260 LEU A O 1
ATOM 2078 N N . LEU A 1 261 ? -5.094 10.814 4.232 1.00 88.62 261 LEU A N 1
ATOM 2079 C CA . LEU A 1 261 ? -5.126 10.788 5.703 1.00 88.62 261 LEU A CA 1
ATOM 2080 C C . LEU A 1 261 ? -6.151 9.847 6.310 1.00 88.62 261 LEU A C 1
ATOM 2082 O O . LEU A 1 261 ? -6.080 9.588 7.514 1.00 88.62 261 LEU A O 1
ATOM 2086 N N . PHE A 1 262 ? -7.132 9.396 5.533 1.00 91.44 262 PHE A N 1
ATOM 2087 C CA . PHE A 1 262 ? -8.245 8.626 6.077 1.00 91.44 262 PHE A CA 1
ATOM 2088 C C . PHE A 1 262 ? -7.789 7.359 6.805 1.00 91.44 262 PHE A C 1
ATOM 2090 O O . PHE A 1 262 ? -8.237 7.166 7.938 1.00 91.44 262 PHE A O 1
ATOM 2097 N N . PRO A 1 263 ? -6.855 6.549 6.273 1.00 92.06 263 PRO A N 1
ATOM 2098 C CA . PRO A 1 263 ? -6.404 5.351 6.975 1.00 92.06 263 PRO A CA 1
ATOM 2099 C C . PRO A 1 263 ? -5.759 5.663 8.330 1.00 92.06 263 PRO A C 1
ATOM 2101 O O . PRO A 1 263 ? -6.061 5.023 9.341 1.00 92.06 263 PRO A O 1
ATOM 2104 N N . VAL A 1 264 ? -4.935 6.714 8.388 1.00 92.06 264 VAL A N 1
ATOM 2105 C CA . VAL A 1 264 ? -4.278 7.163 9.626 1.00 92.06 264 VAL A CA 1
ATOM 2106 C C . VAL A 1 264 ? -5.301 7.731 10.618 1.00 92.06 264 VAL A C 1
ATOM 2108 O O . VAL A 1 264 ? -5.223 7.470 11.821 1.00 92.06 264 VAL A O 1
ATOM 2111 N N . ALA A 1 265 ? -6.312 8.457 10.136 1.00 91.88 265 ALA A N 1
ATOM 2112 C CA . ALA A 1 265 ? -7.402 8.966 10.964 1.00 91.88 265 ALA A CA 1
ATOM 2113 C C . ALA A 1 265 ? -8.262 7.832 11.538 1.00 91.88 265 ALA A C 1
ATOM 2115 O O . ALA A 1 265 ? -8.570 7.851 12.732 1.00 91.88 265 ALA A O 1
ATOM 2116 N N . VAL A 1 266 ? -8.586 6.814 10.736 1.00 92.19 266 VAL A N 1
ATOM 2117 C CA . VAL A 1 266 ? -9.291 5.602 11.181 1.00 92.19 266 VAL A CA 1
ATOM 2118 C C . VAL A 1 266 ? -8.467 4.858 12.228 1.00 92.19 266 VAL A C 1
ATOM 2120 O O . VAL A 1 266 ? -9.020 4.442 13.249 1.00 92.19 266 VAL A O 1
ATOM 2123 N N . ALA A 1 267 ? -7.151 4.743 12.037 1.00 90.19 267 ALA A N 1
ATOM 2124 C CA . ALA A 1 267 ? -6.247 4.115 12.997 1.00 90.19 267 ALA A CA 1
ATOM 2125 C C . ALA A 1 267 ? -6.177 4.886 14.326 1.00 90.19 267 ALA A C 1
ATOM 2127 O O . ALA A 1 267 ? -6.232 4.281 15.398 1.00 90.19 267 ALA A O 1
ATOM 2128 N N . ARG A 1 268 ? -6.107 6.220 14.282 1.00 88.94 268 ARG A N 1
ATOM 2129 C CA . ARG A 1 268 ? -5.843 7.052 15.465 1.00 88.94 268 ARG A CA 1
ATOM 2130 C C . ARG A 1 268 ? -7.110 7.501 16.192 1.00 88.94 268 ARG A C 1
ATOM 2132 O O . ARG A 1 268 ? -7.250 7.273 17.392 1.00 88.94 268 ARG A O 1
ATOM 2139 N N . VAL A 1 269 ? -8.090 8.064 15.489 1.00 87.69 269 VAL A N 1
ATOM 2140 C CA . VAL A 1 269 ? -9.238 8.775 16.084 1.00 87.69 269 VAL A CA 1
ATOM 2141 C C . VAL A 1 269 ? -10.407 7.825 16.368 1.00 87.69 269 VAL A C 1
ATOM 2143 O O . VAL A 1 269 ? -10.976 7.261 15.430 1.00 87.69 269 VAL A O 1
ATOM 2146 N N . PRO A 1 270 ? -10.765 7.574 17.642 1.00 82.62 270 PRO A N 1
ATOM 2147 C CA . PRO A 1 270 ? -11.941 6.773 17.954 1.00 82.62 270 PRO A CA 1
ATOM 2148 C C . PRO A 1 270 ? -13.212 7.561 17.615 1.00 82.62 270 PRO A C 1
ATOM 2150 O O . PRO A 1 270 ? -13.263 8.771 17.822 1.00 82.62 270 PRO A O 1
ATOM 2153 N N . GLY A 1 271 ? -14.257 6.885 17.139 1.00 81.00 271 GLY A N 1
ATOM 2154 C CA . GLY A 1 271 ? -15.550 7.524 16.900 1.00 81.00 271 GLY A CA 1
ATOM 2155 C C . GLY A 1 271 ? -16.265 7.003 15.662 1.00 81.00 271 GLY A C 1
ATOM 2156 O O . GLY A 1 271 ? -15.997 5.901 15.185 1.00 81.00 271 GLY A O 1
ATOM 2157 N N . THR A 1 272 ? -17.211 7.803 15.176 1.00 87.19 272 THR A N 1
ATOM 2158 C CA . THR A 1 272 ? -17.952 7.547 13.938 1.00 87.19 272 THR A CA 1
ATOM 2159 C C . THR A 1 272 ? -17.095 7.867 12.713 1.00 87.19 272 THR A C 1
ATOM 2161 O O . THR A 1 272 ? -16.162 8.667 12.788 1.00 87.19 272 THR A O 1
ATOM 2164 N N . TRP A 1 273 ? -17.457 7.288 11.565 1.00 85.94 273 TRP A N 1
ATOM 2165 C CA . TRP A 1 273 ? -16.801 7.555 10.279 1.00 85.94 273 TRP A CA 1
ATOM 2166 C C . TRP A 1 273 ? -16.751 9.053 9.940 1.00 85.94 273 TRP A C 1
ATOM 2168 O O . TRP A 1 273 ? -15.710 9.570 9.551 1.00 85.94 273 TRP A O 1
ATOM 2178 N N . LEU A 1 274 ? -17.847 9.781 10.184 1.00 88.75 274 LEU A N 1
ATOM 2179 C CA . LEU A 1 274 ? -17.907 11.233 9.977 1.00 88.75 274 LEU A CA 1
ATOM 2180 C C . LEU A 1 274 ? -16.915 11.992 10.868 1.00 88.75 274 LEU A C 1
ATOM 2182 O O . LEU A 1 274 ? -16.251 12.917 10.405 1.00 88.75 274 LEU A O 1
ATOM 2186 N N . GLY A 1 275 ? -16.774 11.587 12.134 1.00 87.94 275 GLY A N 1
ATOM 2187 C CA . GLY A 1 275 ? -15.797 12.183 13.047 1.00 87.94 275 GLY A CA 1
ATOM 2188 C C . GLY A 1 275 ? -14.354 11.919 12.612 1.00 87.94 275 GLY A C 1
ATOM 2189 O O . GLY A 1 275 ? -13.513 12.815 12.682 1.00 87.94 275 GLY A O 1
ATOM 2190 N N . GLN A 1 276 ? -14.076 10.715 12.105 1.00 90.31 276 GLN A N 1
ATOM 2191 C CA . GLN A 1 276 ? -12.773 10.355 11.538 1.00 90.31 276 GLN A CA 1
ATOM 2192 C C . GLN A 1 276 ? -12.466 11.176 10.280 1.00 90.31 276 GLN A C 1
ATOM 2194 O O . GLN A 1 276 ? -11.374 11.732 10.176 1.00 90.31 276 GLN A O 1
ATOM 2199 N N . GLY A 1 277 ? -13.441 11.338 9.382 1.00 88.81 277 GLY A N 1
ATOM 2200 C CA . GLY A 1 277 ? -13.299 12.168 8.185 1.00 88.81 277 GLY A CA 1
ATOM 2201 C C . GLY A 1 277 ? -13.073 13.646 8.508 1.00 88.81 277 GLY A C 1
ATOM 2202 O O . GLY A 1 277 ? -12.177 14.272 7.947 1.00 88.81 277 GLY A O 1
ATOM 2203 N N . MET A 1 278 ? -13.799 14.197 9.483 1.00 90.69 278 MET A N 1
ATOM 2204 C CA . MET A 1 278 ? -13.576 15.571 9.945 1.00 90.69 278 MET A CA 1
ATOM 2205 C C . MET A 1 278 ? -12.167 15.751 10.527 1.00 90.69 278 MET A C 1
ATOM 2207 O O . MET A 1 278 ? -11.487 16.738 10.238 1.00 90.69 278 MET A O 1
ATOM 2211 N N . ALA A 1 279 ? -11.695 14.785 11.320 1.00 89.75 279 ALA A N 1
ATOM 2212 C CA . ALA A 1 279 ? -10.338 14.814 11.850 1.00 89.75 279 ALA A CA 1
ATOM 2213 C C . ALA A 1 279 ? -9.281 14.738 10.737 1.00 89.75 279 ALA A C 1
ATOM 2215 O O . ALA A 1 279 ? -8.287 15.462 10.809 1.00 89.75 279 ALA A O 1
ATOM 2216 N N . ALA A 1 280 ? -9.512 13.925 9.701 1.00 90.81 280 ALA A N 1
ATOM 2217 C CA . ALA A 1 280 ? -8.651 13.849 8.525 1.00 90.81 280 ALA A CA 1
ATOM 2218 C C . ALA A 1 280 ? -8.588 15.193 7.777 1.00 90.81 280 ALA A C 1
ATOM 2220 O O . ALA A 1 280 ? -7.494 15.666 7.485 1.00 90.81 280 ALA A O 1
ATOM 2221 N N . LEU A 1 281 ? -9.724 15.861 7.550 1.00 90.31 281 LEU A N 1
ATOM 2222 C CA . LEU A 1 281 ? -9.775 17.170 6.879 1.00 90.31 281 LEU A CA 1
ATOM 2223 C C . LEU A 1 281 ? -9.060 18.273 7.673 1.00 90.31 281 LEU A C 1
ATOM 2225 O O . LEU A 1 281 ? -8.317 19.082 7.113 1.00 90.31 281 LEU A O 1
ATOM 2229 N N . LEU A 1 282 ? -9.245 18.306 8.994 1.00 90.12 282 LEU A N 1
ATOM 2230 C CA . LEU A 1 282 ? -8.543 19.262 9.854 1.00 90.12 282 LEU A CA 1
ATOM 2231 C C . LEU A 1 282 ? -7.034 19.000 9.880 1.00 90.12 282 LEU A C 1
ATOM 2233 O O . LEU A 1 282 ? -6.244 19.945 9.857 1.00 90.12 282 LEU A O 1
ATOM 2237 N N . ALA A 1 283 ? -6.635 17.729 9.914 1.00 89.00 283 ALA A N 1
ATOM 2238 C CA . ALA A 1 283 ? -5.240 17.324 9.819 1.00 89.00 283 ALA A CA 1
ATOM 2239 C C . ALA A 1 283 ? -4.637 17.700 8.459 1.00 89.00 283 ALA A C 1
ATOM 2241 O O . ALA A 1 283 ? -3.520 18.213 8.418 1.00 89.00 283 ALA A O 1
ATOM 2242 N N . TRP A 1 284 ? -5.395 17.545 7.372 1.00 89.12 284 TRP A N 1
ATOM 2243 C CA . TRP A 1 284 ? -4.995 17.955 6.028 1.00 89.12 284 TRP A CA 1
ATOM 2244 C C . TRP A 1 284 ? -4.676 19.441 5.965 1.00 89.12 284 TRP A C 1
ATOM 2246 O O . TRP A 1 284 ? -3.576 19.823 5.572 1.00 89.12 284 TRP A O 1
ATOM 2256 N N . LYS A 1 285 ? -5.591 20.282 6.461 1.00 90.25 285 LYS A N 1
ATOM 2257 C CA . LYS A 1 285 ? -5.403 21.738 6.511 1.00 90.25 285 LYS A CA 1
ATOM 2258 C C . LYS A 1 285 ? -4.126 22.137 7.259 1.00 90.25 285 LYS A C 1
ATOM 2260 O O . LYS A 1 285 ? -3.468 23.096 6.870 1.00 90.25 285 LYS A O 1
ATOM 2265 N N . ARG A 1 286 ? -3.779 21.426 8.337 1.00 89.31 286 ARG A N 1
ATOM 2266 C CA . ARG A 1 286 ? -2.595 21.724 9.164 1.00 89.31 286 ARG A CA 1
ATOM 2267 C C . ARG A 1 286 ? -1.295 21.232 8.539 1.00 89.31 286 ARG A C 1
ATOM 2269 O O . ARG A 1 286 ? -0.288 21.928 8.600 1.00 89.31 286 ARG A O 1
ATOM 2276 N N . ALA A 1 287 ? -1.314 20.037 7.956 1.00 88.88 287 ALA A N 1
ATOM 2277 C CA . ALA A 1 287 ? -0.118 19.356 7.478 1.00 88.88 287 ALA A CA 1
ATOM 2278 C C . ALA A 1 287 ? 0.135 19.523 5.972 1.00 88.88 287 ALA A C 1
ATOM 2280 O O . ALA A 1 287 ? 1.161 19.038 5.501 1.00 88.88 287 ALA A O 1
ATOM 2281 N N . TRP A 1 288 ? -0.735 20.224 5.234 1.00 89.44 288 TRP A N 1
ATOM 2282 C CA . TRP A 1 288 ? -0.696 20.362 3.771 1.00 89.44 288 TRP A CA 1
ATOM 2283 C C . TRP A 1 288 ? 0.708 20.596 3.196 1.00 89.44 288 TRP A C 1
ATOM 2285 O O . TRP A 1 288 ? 1.178 19.804 2.386 1.00 89.44 288 TRP A O 1
ATOM 2295 N N . ALA A 1 289 ? 1.422 21.627 3.663 1.00 89.88 289 ALA A N 1
ATOM 2296 C CA . ALA A 1 289 ? 2.760 21.945 3.154 1.00 89.88 289 ALA A CA 1
ATOM 2297 C C . ALA A 1 289 ? 3.785 20.826 3.423 1.00 89.88 289 ALA A C 1
ATOM 2299 O O . ALA A 1 289 ? 4.666 20.567 2.606 1.00 89.88 289 ALA A O 1
ATOM 2300 N N . SER A 1 290 ? 3.652 20.132 4.556 1.00 90.56 290 SER A N 1
ATOM 2301 C CA . SER A 1 290 ? 4.543 19.024 4.927 1.00 90.56 290 SER A CA 1
ATOM 2302 C C . SER A 1 290 ? 4.267 17.789 4.080 1.00 90.56 290 SER A C 1
ATOM 2304 O O . SER A 1 290 ? 5.199 17.152 3.599 1.00 90.56 290 SER A O 1
ATOM 2306 N N . ILE A 1 291 ? 2.985 17.491 3.863 1.00 90.25 291 ILE A N 1
ATOM 2307 C CA . ILE A 1 291 ? 2.523 16.401 3.003 1.00 90.25 291 ILE A CA 1
ATOM 2308 C C . ILE A 1 291 ? 3.010 16.629 1.578 1.00 90.25 291 ILE A C 1
ATOM 2310 O O . ILE A 1 291 ? 3.594 15.727 0.990 1.00 90.25 291 ILE A O 1
ATOM 2314 N N . LEU A 1 292 ? 2.847 17.846 1.054 1.00 91.00 292 LEU A N 1
ATOM 2315 C CA . LEU A 1 292 ? 3.299 18.197 -0.286 1.00 91.00 292 LEU A CA 1
ATOM 2316 C C . LEU A 1 292 ? 4.817 18.027 -0.440 1.00 91.00 292 LEU A C 1
ATOM 2318 O O . LEU A 1 292 ? 5.261 17.466 -1.436 1.00 91.00 292 LEU A O 1
ATOM 2322 N N . GLY A 1 293 ? 5.611 18.452 0.549 1.00 90.62 293 GLY A N 1
ATOM 2323 C CA . GLY A 1 293 ? 7.069 18.282 0.522 1.00 90.62 293 GLY A CA 1
ATOM 2324 C C . GLY A 1 293 ? 7.511 16.814 0.517 1.00 90.62 293 GLY A C 1
ATOM 2325 O O . GLY A 1 293 ? 8.401 16.432 -0.247 1.00 90.62 293 GLY A O 1
ATOM 2326 N N . VAL A 1 294 ? 6.858 15.968 1.322 1.00 91.44 294 VAL A N 1
ATOM 2327 C CA . VAL A 1 294 ? 7.136 14.522 1.351 1.00 91.44 294 VAL A CA 1
ATOM 2328 C C . VAL A 1 294 ? 6.668 13.843 0.070 1.00 91.44 294 VAL A C 1
ATOM 2330 O O . VAL A 1 294 ? 7.419 13.044 -0.484 1.00 91.44 294 VAL A O 1
ATOM 2333 N N . LEU A 1 295 ? 5.486 14.193 -0.446 1.00 92.12 295 LEU A N 1
ATOM 2334 C CA . LEU A 1 295 ? 5.001 13.684 -1.726 1.00 92.12 295 LEU A CA 1
ATOM 2335 C C . LEU A 1 295 ? 5.969 14.062 -2.850 1.00 92.12 295 LEU A C 1
ATOM 2337 O O . LEU A 1 295 ? 6.427 13.184 -3.570 1.00 92.12 295 LEU A O 1
ATOM 2341 N N . LEU A 1 296 ? 6.364 15.329 -2.963 1.00 91.81 296 LEU A N 1
ATOM 2342 C CA . LEU A 1 296 ? 7.305 15.768 -3.991 1.00 91.81 296 LEU A CA 1
ATOM 2343 C C . LEU A 1 296 ? 8.626 14.986 -3.921 1.00 91.81 296 LEU A C 1
ATOM 2345 O O . LEU A 1 296 ? 9.094 14.467 -4.932 1.00 91.81 296 LEU A O 1
ATOM 2349 N N . SER A 1 297 ? 9.184 14.835 -2.718 1.00 92.19 297 SER A N 1
ATOM 2350 C CA . SER A 1 297 ? 10.398 14.042 -2.494 1.00 92.19 297 SER A CA 1
ATOM 2351 C C . SER A 1 297 ? 10.201 12.573 -2.883 1.00 92.19 297 SER A C 1
ATOM 2353 O O . SER A 1 297 ? 11.046 12.001 -3.568 1.00 92.19 297 SER A O 1
ATOM 2355 N N . GLY A 1 298 ? 9.065 11.977 -2.511 1.00 92.31 298 GLY A N 1
ATOM 2356 C CA . GLY A 1 298 ? 8.693 10.608 -2.866 1.00 92.31 298 GLY A CA 1
ATOM 2357 C C . GLY A 1 298 ? 8.628 10.379 -4.376 1.00 92.31 298 GLY A C 1
ATOM 2358 O O . GLY A 1 298 ? 9.138 9.365 -4.848 1.00 92.31 298 GLY A O 1
ATOM 2359 N N . VAL A 1 299 ? 8.094 11.336 -5.149 1.00 92.44 299 VAL A N 1
ATOM 2360 C CA . VAL A 1 299 ? 8.065 11.250 -6.622 1.00 92.44 299 VAL A CA 1
ATOM 2361 C C . VAL A 1 299 ? 9.476 11.154 -7.189 1.00 92.44 299 VAL A C 1
ATOM 2363 O O . VAL A 1 299 ? 9.739 10.268 -7.998 1.00 92.44 299 VAL A O 1
ATOM 2366 N N . PHE A 1 300 ? 10.399 12.012 -6.747 1.00 89.94 300 PHE A N 1
ATOM 2367 C CA . PHE A 1 300 ? 11.781 11.980 -7.232 1.00 89.94 300 PHE A CA 1
ATOM 2368 C C . PHE A 1 300 ? 12.512 10.696 -6.832 1.00 89.94 300 PHE A C 1
ATOM 2370 O O . PHE A 1 300 ? 13.202 10.106 -7.663 1.00 89.94 300 PHE A O 1
ATOM 2377 N N . ILE A 1 301 ? 12.327 10.227 -5.594 1.00 91.69 301 ILE A N 1
ATOM 2378 C CA . ILE A 1 301 ? 12.905 8.960 -5.122 1.00 91.69 301 ILE A CA 1
ATOM 2379 C C . ILE A 1 301 ? 12.418 7.797 -5.999 1.00 91.69 301 ILE A C 1
ATOM 2381 O O . ILE A 1 301 ? 13.228 7.025 -6.513 1.00 91.69 301 ILE A O 1
ATOM 2385 N N . LEU A 1 302 ? 11.103 7.685 -6.204 1.00 91.12 302 LEU A N 1
ATOM 2386 C CA . LEU A 1 302 ? 10.509 6.606 -6.995 1.00 91.12 302 LEU A CA 1
ATOM 2387 C C . LEU A 1 302 ? 10.895 6.697 -8.473 1.00 91.12 302 LEU A C 1
ATOM 2389 O O . LEU A 1 302 ? 11.171 5.667 -9.081 1.00 91.12 302 LEU A O 1
ATOM 2393 N N . ALA A 1 303 ? 10.970 7.903 -9.041 1.00 88.00 303 ALA A N 1
ATOM 2394 C CA . ALA A 1 303 ? 11.397 8.121 -10.421 1.00 88.00 303 ALA A CA 1
ATOM 2395 C C . ALA A 1 303 ? 12.825 7.615 -10.648 1.00 88.00 303 ALA A C 1
ATOM 2397 O O . ALA A 1 303 ? 13.073 6.853 -11.580 1.00 88.00 303 ALA A O 1
ATOM 2398 N N . ILE A 1 304 ? 13.756 7.962 -9.757 1.00 86.06 304 ILE A N 1
ATOM 2399 C CA . ILE A 1 304 ? 15.150 7.509 -9.854 1.00 86.06 304 ILE A CA 1
ATOM 2400 C C . ILE A 1 304 ? 15.232 5.984 -9.745 1.00 86.06 304 ILE A C 1
ATOM 2402 O O . ILE A 1 304 ? 15.903 5.341 -10.551 1.00 86.06 304 ILE A O 1
ATOM 2406 N N . VAL A 1 305 ? 14.527 5.393 -8.778 1.00 87.25 305 VAL A N 1
ATOM 2407 C CA . VAL A 1 305 ? 14.554 3.941 -8.544 1.00 87.25 305 VAL A CA 1
ATOM 2408 C C . VAL A 1 305 ? 13.918 3.179 -9.704 1.00 87.25 305 VAL A C 1
ATOM 2410 O O . VAL A 1 305 ? 14.458 2.153 -10.120 1.00 87.25 305 VAL A O 1
ATOM 2413 N N . ARG A 1 306 ? 12.817 3.682 -10.272 1.00 82.75 306 ARG A N 1
ATOM 2414 C CA . ARG A 1 306 ? 12.193 3.098 -11.466 1.00 82.75 306 ARG A CA 1
ATOM 2415 C C . ARG A 1 306 ? 13.104 3.170 -12.670 1.00 82.75 306 ARG A C 1
ATOM 2417 O O . ARG A 1 306 ? 13.315 2.145 -13.307 1.00 82.75 306 ARG A O 1
ATOM 2424 N N . TYR A 1 307 ? 13.659 4.347 -12.941 1.00 80.25 307 TYR A N 1
ATOM 2425 C CA . TYR A 1 307 ? 14.593 4.530 -14.041 1.00 80.25 307 TYR A CA 1
ATOM 2426 C C . TYR A 1 307 ? 15.767 3.553 -13.918 1.00 80.25 307 TYR A C 1
ATOM 2428 O O . TYR A 1 307 ? 16.006 2.778 -14.837 1.00 80.25 307 TYR A O 1
ATOM 2436 N N . ALA A 1 308 ? 16.407 3.490 -12.744 1.00 79.38 308 ALA A N 1
ATOM 2437 C CA . ALA A 1 308 ? 17.511 2.567 -12.486 1.00 79.38 308 ALA A CA 1
ATOM 2438 C C . ALA A 1 308 ? 17.106 1.090 -12.655 1.00 79.38 308 ALA A C 1
ATOM 2440 O O . ALA A 1 308 ? 17.856 0.303 -13.236 1.00 79.38 308 ALA A O 1
ATOM 2441 N N . SER A 1 309 ? 15.914 0.711 -12.184 1.00 77.81 309 SER A N 1
ATOM 2442 C CA . SER A 1 309 ? 15.409 -0.666 -12.282 1.00 77.81 309 SER A CA 1
ATOM 2443 C C . SER A 1 309 ? 15.137 -1.074 -13.731 1.00 77.81 309 SER A C 1
ATOM 2445 O O . SER A 1 309 ? 15.539 -2.160 -14.145 1.00 77.81 309 SER A O 1
ATOM 2447 N N . VAL A 1 310 ? 14.494 -0.206 -14.517 1.00 74.69 310 VAL A N 1
ATOM 2448 C CA . VAL A 1 310 ? 14.196 -0.453 -15.938 1.00 74.69 310 VAL A CA 1
ATOM 2449 C C . VAL A 1 310 ? 15.495 -0.544 -16.736 1.00 74.69 310 VAL A C 1
ATOM 2451 O O . VAL A 1 310 ? 15.727 -1.554 -17.401 1.00 74.69 310 VAL A O 1
ATOM 2454 N N . THR A 1 311 ? 16.407 0.421 -16.563 1.00 74.31 311 THR A N 1
ATOM 2455 C CA . THR A 1 311 ? 17.707 0.412 -17.251 1.00 74.31 311 THR A CA 1
ATOM 2456 C C . THR A 1 311 ? 18.508 -0.854 -16.944 1.00 74.31 311 THR A C 1
ATOM 2458 O O . THR A 1 311 ? 19.120 -1.429 -17.836 1.00 74.31 311 THR A O 1
ATOM 2461 N N . MET A 1 312 ? 18.490 -1.332 -15.695 1.00 72.06 312 MET A N 1
ATOM 2462 C CA . MET A 1 312 ? 19.265 -2.509 -15.291 1.00 72.06 312 MET A CA 1
ATOM 2463 C C . MET A 1 312 ? 18.662 -3.821 -15.821 1.00 72.06 312 MET A C 1
ATOM 2465 O O . MET A 1 312 ? 19.394 -4.736 -16.211 1.00 72.06 312 MET A O 1
ATOM 2469 N N . LEU A 1 313 ? 17.330 -3.923 -15.867 1.00 71.12 313 LEU A N 1
ATOM 2470 C CA . LEU A 1 313 ? 16.636 -5.098 -16.404 1.00 71.12 313 LEU A CA 1
ATOM 2471 C C . LEU A 1 313 ? 16.777 -5.230 -17.918 1.00 71.12 313 LEU A C 1
ATOM 2473 O O . LEU A 1 313 ? 16.811 -6.348 -18.425 1.00 71.12 313 LEU A O 1
ATOM 2477 N N . GLU A 1 314 ? 16.855 -4.117 -18.637 1.00 71.19 314 GLU A N 1
ATOM 2478 C CA . GLU A 1 314 ? 17.034 -4.134 -20.090 1.00 71.19 314 GLU A CA 1
ATOM 2479 C C . GLU A 1 314 ? 18.431 -4.573 -20.494 1.00 71.19 314 GLU A C 1
ATOM 2481 O O . GLU A 1 314 ? 18.607 -5.413 -21.374 1.00 71.19 314 GLU A O 1
ATOM 2486 N N . VAL A 1 315 ? 19.428 -4.060 -19.786 1.00 68.19 315 VAL A N 1
ATOM 2487 C CA . VAL A 1 315 ? 20.834 -4.404 -19.991 1.00 68.19 315 VAL A CA 1
ATOM 2488 C C . VAL A 1 315 ? 21.068 -5.896 -19.913 1.00 68.19 315 VAL A C 1
ATOM 2490 O O . VAL A 1 315 ? 21.893 -6.452 -20.637 1.00 68.19 315 VAL A O 1
ATOM 2493 N N . THR A 1 316 ? 20.430 -6.519 -18.929 1.00 67.06 316 THR A N 1
ATOM 2494 C CA . THR A 1 316 ? 20.764 -7.877 -18.514 1.00 67.06 316 THR A CA 1
ATOM 2495 C C . THR A 1 316 ? 20.155 -8.927 -19.443 1.00 67.06 316 THR A C 1
ATOM 2497 O O . THR A 1 316 ? 20.422 -10.114 -19.265 1.00 67.06 316 THR A O 1
ATOM 2500 N N . GLY A 1 317 ? 19.432 -8.493 -20.485 1.00 63.72 317 GLY A N 1
ATOM 2501 C CA . GLY A 1 317 ? 18.874 -9.338 -21.536 1.00 63.72 317 GLY A CA 1
ATOM 2502 C C . GLY A 1 317 ? 17.695 -10.188 -21.062 1.00 63.72 317 GLY A C 1
ATOM 2503 O O . GLY A 1 317 ? 17.269 -10.132 -19.908 1.00 63.72 317 GLY A O 1
ATOM 2504 N N . GLU A 1 318 ? 17.116 -10.976 -21.963 1.00 63.38 318 GLU A N 1
ATOM 2505 C CA . GLU A 1 318 ? 16.132 -11.996 -21.592 1.00 63.38 318 GLU A CA 1
ATOM 2506 C C . GLU A 1 318 ? 16.863 -13.295 -21.228 1.00 63.38 318 GLU A C 1
ATOM 2508 O O . GLU A 1 318 ? 17.639 -13.826 -22.018 1.00 63.38 318 GLU A O 1
ATOM 2513 N N . GLY A 1 319 ? 16.661 -13.798 -20.007 1.00 69.25 319 GLY A N 1
ATOM 2514 C CA . GLY A 1 319 ? 17.315 -15.024 -19.550 1.00 69.25 319 GLY A CA 1
ATOM 2515 C C . GLY A 1 319 ? 16.927 -15.442 -18.133 1.00 69.25 319 GLY A C 1
ATOM 2516 O O . GLY A 1 319 ? 16.426 -14.643 -17.339 1.00 69.25 319 GLY A O 1
ATOM 2517 N N . THR A 1 320 ? 17.208 -16.700 -17.791 1.00 65.19 320 THR A N 1
ATOM 2518 C CA . THR A 1 320 ? 16.880 -17.331 -16.497 1.00 65.19 320 THR A CA 1
ATOM 2519 C C . THR A 1 320 ? 17.448 -16.564 -15.300 1.00 65.19 320 THR A C 1
ATOM 2521 O O . THR A 1 320 ? 16.791 -16.465 -14.264 1.00 65.19 320 THR A O 1
ATOM 2524 N N . TRP A 1 321 ? 18.634 -15.963 -15.455 1.00 71.19 321 TRP A N 1
ATOM 2525 C CA . TRP A 1 321 ? 19.286 -15.130 -14.436 1.00 71.19 321 TRP A CA 1
ATOM 2526 C C . TRP A 1 321 ? 18.471 -13.878 -14.074 1.00 71.19 321 TRP A C 1
ATOM 2528 O O . TRP A 1 321 ? 18.356 -13.516 -12.899 1.00 71.19 321 TRP A O 1
ATOM 2538 N N . ARG A 1 322 ? 17.841 -13.245 -15.072 1.00 71.75 322 ARG A N 1
ATOM 2539 C CA . ARG A 1 322 ? 17.004 -12.056 -14.878 1.00 71.75 322 ARG A CA 1
ATOM 2540 C C . ARG A 1 322 ? 15.768 -12.379 -14.050 1.00 71.75 322 ARG A C 1
ATOM 2542 O O . ARG A 1 322 ? 15.474 -11.672 -13.090 1.00 71.75 322 ARG A O 1
ATOM 2549 N N . THR A 1 323 ? 15.075 -13.462 -14.386 1.00 68.56 323 THR A N 1
ATOM 2550 C CA . THR A 1 323 ? 13.860 -13.896 -13.683 1.00 68.56 323 THR A CA 1
ATOM 2551 C C . THR A 1 323 ? 14.128 -14.434 -12.281 1.00 68.56 323 THR A C 1
ATOM 2553 O O . THR A 1 323 ? 13.335 -14.171 -11.382 1.00 68.56 323 THR A O 1
ATOM 2556 N N . LEU A 1 324 ? 15.224 -15.172 -12.073 1.00 74.38 324 LEU A N 1
ATOM 2557 C CA . LEU A 1 324 ? 15.467 -15.871 -10.806 1.00 74.38 324 LEU A CA 1
ATOM 2558 C C . LEU A 1 324 ? 16.196 -15.028 -9.756 1.00 74.38 324 LEU A C 1
ATOM 2560 O O . LEU A 1 324 ? 16.012 -15.283 -8.570 1.00 74.38 324 LEU A O 1
ATOM 2564 N N . LEU A 1 325 ? 17.016 -14.047 -10.154 1.00 80.25 325 LEU A N 1
ATOM 2565 C CA . LEU A 1 325 ? 17.849 -13.292 -9.207 1.00 80.25 325 LEU A CA 1
ATOM 2566 C C . LEU A 1 325 ? 17.663 -11.783 -9.300 1.00 80.25 325 LEU A C 1
ATOM 2568 O O . LEU A 1 325 ? 17.395 -11.141 -8.286 1.00 80.25 325 LEU A O 1
ATOM 2572 N N . LEU A 1 326 ? 17.747 -11.204 -10.498 1.00 81.56 326 LEU A N 1
ATOM 2573 C CA . LEU A 1 326 ? 17.644 -9.747 -10.640 1.00 81.56 326 LEU A CA 1
ATOM 2574 C C . LEU A 1 326 ? 16.238 -9.238 -10.319 1.00 81.56 326 LEU A C 1
ATOM 2576 O O . LEU A 1 326 ? 16.095 -8.235 -9.623 1.00 81.56 326 LEU A O 1
ATOM 2580 N N . LEU A 1 327 ? 15.202 -9.953 -10.763 1.00 82.50 327 LEU A N 1
ATOM 2581 C CA . LEU A 1 327 ? 13.817 -9.583 -10.494 1.00 82.50 327 LEU A CA 1
ATOM 2582 C C . LEU A 1 327 ? 13.493 -9.591 -8.983 1.00 82.50 327 LEU A C 1
ATOM 2584 O O . LEU A 1 327 ? 12.975 -8.579 -8.509 1.00 82.50 327 LEU A O 1
ATOM 2588 N N . PRO A 1 328 ? 13.840 -10.631 -8.191 1.00 87.44 328 PRO A N 1
ATOM 2589 C CA . PRO A 1 328 ? 13.701 -10.576 -6.734 1.00 87.44 328 PRO A CA 1
ATOM 2590 C C . PRO A 1 328 ? 14.501 -9.461 -6.062 1.00 87.44 328 PRO A C 1
ATOM 2592 O O . PRO A 1 328 ? 13.968 -8.781 -5.185 1.00 87.44 328 PRO A O 1
ATOM 2595 N N . VAL A 1 329 ? 15.752 -9.233 -6.477 1.00 88.50 329 VAL A N 1
ATOM 2596 C CA . VAL A 1 329 ? 16.591 -8.166 -5.905 1.00 88.50 329 VAL A CA 1
ATOM 2597 C C . VAL A 1 329 ? 15.969 -6.794 -6.161 1.00 88.50 329 VAL A C 1
ATOM 2599 O O . VAL A 1 329 ? 15.853 -5.989 -5.239 1.00 88.50 329 VAL A O 1
ATOM 2602 N N . HIS A 1 330 ? 15.503 -6.523 -7.379 1.00 85.62 330 HIS A N 1
ATOM 2603 C CA . HIS A 1 330 ? 14.815 -5.269 -7.688 1.00 85.62 330 HIS A CA 1
ATOM 2604 C C . HIS A 1 330 ? 13.461 -5.154 -6.992 1.00 85.62 330 HIS A C 1
ATOM 2606 O O . HIS A 1 330 ? 13.130 -4.080 -6.496 1.00 85.62 330 HIS A O 1
ATOM 2612 N N . GLY A 1 331 ? 12.713 -6.254 -6.879 1.00 88.38 331 GLY A N 1
ATOM 2613 C CA . GLY A 1 331 ? 11.495 -6.310 -6.075 1.00 88.38 331 GLY A CA 1
ATOM 2614 C C . GLY A 1 331 ? 11.750 -5.900 -4.622 1.00 88.38 331 GLY A C 1
ATOM 2615 O O . GLY A 1 331 ? 10.986 -5.111 -4.071 1.00 88.38 331 GLY A O 1
ATOM 2616 N N . LEU A 1 332 ? 12.856 -6.352 -4.021 1.00 91.88 332 LEU A N 1
ATOM 2617 C CA . LEU A 1 332 ? 13.261 -5.966 -2.664 1.00 91.88 332 LEU A CA 1
ATOM 2618 C C . LEU A 1 332 ? 13.696 -4.501 -2.563 1.00 91.88 332 LEU A C 1
ATOM 2620 O O . LEU A 1 332 ? 13.298 -3.821 -1.617 1.00 91.88 332 LEU A O 1
ATOM 2624 N N . VAL A 1 333 ? 14.477 -3.990 -3.519 1.00 91.56 333 VAL A N 1
ATOM 2625 C CA . VAL A 1 333 ? 14.872 -2.568 -3.542 1.00 91.56 333 VAL A CA 1
ATOM 2626 C C . VAL A 1 333 ? 13.633 -1.681 -3.646 1.00 91.56 333 VAL A C 1
ATOM 2628 O O . VAL A 1 333 ? 13.463 -0.760 -2.846 1.00 91.56 333 VAL A O 1
ATOM 2631 N N . LEU A 1 334 ? 12.728 -1.996 -4.572 1.00 91.38 334 LEU A N 1
ATOM 2632 C CA . LEU A 1 334 ? 11.488 -1.252 -4.757 1.00 91.38 334 LEU A CA 1
ATOM 2633 C C . LEU A 1 334 ? 10.592 -1.346 -3.518 1.00 91.38 334 LEU A C 1
ATOM 2635 O O . LEU A 1 334 ? 10.082 -0.325 -3.067 1.00 91.38 334 LEU A O 1
ATOM 2639 N N . ALA A 1 335 ? 10.453 -2.531 -2.918 1.00 93.56 335 ALA A N 1
ATOM 2640 C CA . ALA A 1 335 ? 9.725 -2.712 -1.664 1.00 93.56 335 ALA A CA 1
ATOM 2641 C C . ALA A 1 335 ? 10.314 -1.866 -0.527 1.00 93.56 335 ALA A C 1
ATOM 2643 O O . ALA A 1 335 ? 9.566 -1.203 0.190 1.00 93.56 335 ALA A O 1
ATOM 2644 N N . THR A 1 336 ? 11.643 -1.839 -0.393 1.00 94.94 336 THR A N 1
ATOM 2645 C CA . THR A 1 336 ? 12.347 -1.037 0.622 1.00 94.94 336 THR A CA 1
ATOM 2646 C C . THR A 1 336 ? 12.029 0.442 0.448 1.00 94.94 336 THR A C 1
ATOM 2648 O O . THR A 1 336 ? 11.621 1.110 1.395 1.00 94.94 336 THR A O 1
ATOM 2651 N N . VAL A 1 337 ? 12.157 0.945 -0.781 1.00 93.94 337 VAL A N 1
ATOM 2652 C CA . VAL A 1 337 ? 11.919 2.353 -1.112 1.00 93.94 337 VAL A CA 1
ATOM 2653 C C . VAL A 1 337 ? 10.450 2.728 -0.924 1.00 93.94 337 VAL A C 1
ATOM 2655 O O . VAL A 1 337 ? 10.157 3.757 -0.319 1.00 93.94 337 VAL A O 1
ATOM 2658 N N . ARG A 1 338 ? 9.516 1.893 -1.392 1.00 94.44 338 ARG A N 1
ATOM 2659 C CA . ARG A 1 338 ? 8.076 2.121 -1.216 1.00 94.44 338 ARG A CA 1
ATOM 2660 C C . ARG A 1 338 ? 7.688 2.147 0.256 1.00 94.44 338 ARG A C 1
ATOM 2662 O O . ARG A 1 338 ? 6.974 3.056 0.665 1.00 94.44 338 ARG A O 1
ATOM 2669 N N . ASN A 1 339 ? 8.181 1.193 1.048 1.00 95.12 339 ASN A N 1
ATOM 2670 C CA . ASN A 1 339 ? 7.946 1.162 2.491 1.00 95.12 339 ASN A CA 1
ATOM 2671 C C . ASN A 1 339 ? 8.515 2.416 3.158 1.00 95.12 339 ASN A C 1
ATOM 2673 O O . ASN A 1 339 ? 7.833 3.034 3.969 1.00 95.12 339 ASN A O 1
ATOM 2677 N N . TRP A 1 340 ? 9.726 2.827 2.783 1.00 95.25 340 TRP A N 1
ATOM 2678 C CA . TRP A 1 340 ? 10.371 4.016 3.329 1.00 95.25 340 TRP A CA 1
ATOM 2679 C C . TRP A 1 340 ? 9.577 5.297 3.044 1.00 95.25 340 TRP A C 1
ATOM 2681 O O . TRP A 1 340 ? 9.226 6.021 3.975 1.00 95.25 340 TRP A O 1
ATOM 2691 N N . VAL A 1 341 ? 9.209 5.540 1.781 1.00 94.44 341 VAL A N 1
ATOM 2692 C CA . VAL A 1 341 ? 8.403 6.708 1.378 1.00 94.44 341 VAL A CA 1
ATOM 2693 C C . VAL A 1 341 ? 7.021 6.680 2.037 1.00 94.44 341 VAL A C 1
ATOM 2695 O O . VAL A 1 341 ? 6.559 7.702 2.550 1.00 94.44 341 VAL A O 1
ATOM 2698 N N . PHE A 1 342 ? 6.373 5.512 2.081 1.00 94.88 342 PHE A N 1
ATOM 2699 C CA . PHE A 1 342 ? 5.082 5.338 2.747 1.00 94.88 342 PHE A CA 1
ATOM 2700 C C . PHE A 1 342 ? 5.160 5.690 4.236 1.00 94.88 342 PHE A C 1
ATOM 2702 O O . PHE A 1 342 ? 4.348 6.480 4.720 1.00 94.88 342 PHE A O 1
ATOM 2709 N N . LEU A 1 343 ? 6.145 5.146 4.953 1.00 94.38 343 LEU A N 1
ATOM 2710 C CA . LEU A 1 343 ? 6.321 5.369 6.387 1.00 94.38 343 LEU A CA 1
ATOM 2711 C C . LEU A 1 343 ? 6.691 6.823 6.692 1.00 94.38 343 LEU A C 1
ATOM 2713 O O . LEU A 1 343 ? 6.147 7.390 7.637 1.00 94.38 343 LEU A O 1
ATOM 2717 N N . ALA A 1 344 ? 7.539 7.457 5.875 1.00 94.00 344 ALA A N 1
ATOM 2718 C CA . ALA A 1 344 ? 7.863 8.879 6.008 1.00 94.00 344 ALA A CA 1
ATOM 2719 C C . ALA A 1 344 ? 6.601 9.747 5.912 1.00 94.00 344 ALA A C 1
ATOM 2721 O O . ALA A 1 344 ? 6.418 10.702 6.677 1.00 94.00 344 ALA A O 1
ATOM 2722 N N . LEU A 1 345 ? 5.691 9.389 5.002 1.00 93.06 345 LEU A N 1
ATOM 2723 C CA . LEU A 1 345 ? 4.419 10.077 4.860 1.00 93.06 345 LEU A CA 1
ATOM 2724 C C . LEU A 1 345 ? 3.508 9.830 6.066 1.00 93.06 345 LEU A C 1
ATOM 2726 O O . LEU A 1 345 ? 3.022 10.799 6.642 1.00 93.06 345 LEU A O 1
ATOM 2730 N N . VAL A 1 346 ? 3.344 8.583 6.520 1.00 93.12 346 VAL A N 1
ATOM 2731 C CA . VAL A 1 346 ? 2.548 8.265 7.723 1.00 93.12 346 VAL A CA 1
ATOM 2732 C C . VAL A 1 346 ? 3.074 9.008 8.957 1.00 93.12 346 VAL A C 1
ATOM 2734 O O . VAL A 1 346 ? 2.284 9.627 9.671 1.00 93.12 346 VAL A O 1
ATOM 2737 N N . LEU A 1 347 ? 4.391 9.030 9.184 1.00 92.81 347 LEU A N 1
ATOM 2738 C CA . LEU A 1 347 ? 5.013 9.794 10.273 1.00 92.81 347 LEU A CA 1
ATOM 2739 C C . LEU A 1 347 ? 4.720 11.291 10.154 1.00 92.81 347 LEU A C 1
ATOM 2741 O O . LEU A 1 347 ? 4.353 11.935 11.135 1.00 92.81 347 LEU A O 1
ATOM 2745 N N . THR A 1 348 ? 4.811 11.847 8.947 1.00 91.56 348 THR A N 1
ATOM 2746 C CA . THR A 1 348 ? 4.481 13.257 8.693 1.00 91.56 348 THR A CA 1
ATOM 2747 C C . THR A 1 348 ? 3.018 13.556 9.030 1.00 91.56 348 THR A C 1
ATOM 2749 O O . THR A 1 348 ? 2.717 14.580 9.652 1.00 91.56 348 THR A O 1
ATOM 2752 N N . LEU A 1 349 ? 2.100 12.649 8.678 1.00 90.38 349 LEU A N 1
ATOM 2753 C CA . LEU A 1 349 ? 0.678 12.762 9.009 1.00 90.38 349 LEU A CA 1
ATOM 2754 C C . LEU A 1 349 ? 0.426 12.697 10.519 1.00 90.38 349 LEU A C 1
ATOM 2756 O O . LEU A 1 349 ? -0.405 13.451 11.032 1.00 90.38 349 LEU A O 1
ATOM 2760 N N . LEU A 1 350 ? 1.141 11.835 11.239 1.00 89.88 350 LEU A N 1
ATOM 2761 C CA . LEU A 1 350 ? 1.010 11.689 12.689 1.00 89.88 350 LEU A CA 1
ATOM 2762 C C . LEU A 1 350 ? 1.607 12.882 13.449 1.00 89.88 350 LEU A C 1
ATOM 2764 O O . LEU A 1 350 ? 0.966 13.408 14.358 1.00 89.88 350 LEU A O 1
ATOM 2768 N N . HIS A 1 351 ? 2.786 13.359 13.052 1.00 89.06 351 HIS A N 1
ATOM 2769 C CA . HIS A 1 351 ? 3.461 14.474 13.715 1.00 89.06 351 HIS A CA 1
ATOM 2770 C C . HIS A 1 351 ? 2.774 15.824 13.491 1.00 89.06 351 HIS A C 1
ATOM 2772 O O . HIS A 1 351 ? 2.630 16.604 14.437 1.00 89.06 351 HIS A O 1
ATOM 2778 N N . HIS A 1 352 ? 2.341 16.103 12.258 1.00 84.88 352 HIS A N 1
ATOM 2779 C CA . HIS A 1 352 ? 1.859 17.438 11.871 1.00 84.88 352 HIS A CA 1
ATOM 2780 C C . HIS A 1 352 ? 0.343 17.508 11.679 1.00 84.88 352 HIS A C 1
ATOM 2782 O O . HIS A 1 352 ? -0.251 18.573 11.844 1.00 84.88 352 HIS A O 1
ATOM 2788 N N . GLY A 1 353 ? -0.303 16.390 11.341 1.00 80.00 353 GLY A N 1
ATOM 2789 C CA . GLY A 1 353 ? -1.743 16.336 11.088 1.00 80.00 353 GLY A CA 1
ATOM 2790 C C . GLY A 1 353 ? -2.540 15.947 12.331 1.00 80.00 353 GLY A C 1
ATOM 2791 O O . GLY A 1 353 ? -3.336 16.730 12.862 1.00 80.00 353 GLY A O 1
ATOM 2792 N N . LEU A 1 354 ? -2.323 14.721 12.805 1.00 80.44 354 LEU A N 1
ATOM 2793 C CA . LEU A 1 354 ? -3.076 14.095 13.891 1.00 80.44 354 LEU A CA 1
ATOM 2794 C C . LEU A 1 354 ? -2.269 14.110 15.197 1.00 80.44 354 LEU A C 1
ATOM 2796 O O . LEU A 1 354 ? -1.841 13.068 15.684 1.00 80.44 354 LEU A O 1
ATOM 2800 N N . ILE A 1 355 ? -2.108 15.316 15.758 1.00 68.31 355 ILE A N 1
ATOM 2801 C CA . ILE A 1 355 ? -1.285 15.610 16.946 1.00 68.31 355 ILE A CA 1
ATOM 2802 C C . ILE A 1 355 ? -1.478 14.563 18.069 1.00 68.31 355 ILE A C 1
ATOM 2804 O O . ILE A 1 355 ? -2.633 14.262 18.412 1.00 68.31 355 ILE A O 1
ATOM 2808 N N . PRO A 1 356 ? -0.375 14.090 18.690 1.00 62.03 356 PRO A N 1
ATOM 2809 C CA . PRO A 1 356 ? -0.381 13.141 19.795 1.00 62.03 356 PRO A CA 1
ATOM 2810 C C . PRO A 1 356 ? -1.341 13.460 20.943 1.00 62.03 356 PRO A C 1
ATOM 2812 O O . PRO A 1 356 ? -1.496 14.619 21.339 1.00 62.03 356 PRO A O 1
ATOM 2815 N N . SER A 1 357 ? -1.947 12.426 21.533 1.00 55.72 357 SER A N 1
ATOM 2816 C CA . SER A 1 357 ? -2.782 12.542 22.744 1.00 55.72 357 SER A CA 1
ATOM 2817 C C . SER A 1 357 ? -1.978 13.095 23.927 1.00 55.72 357 SER A C 1
ATOM 2819 O O . SER A 1 357 ? -2.491 13.927 24.675 1.00 55.72 357 SER A O 1
ATOM 2821 N N . SER A 1 358 ? -0.694 12.738 24.029 1.00 48.72 358 SER A N 1
ATOM 2822 C CA . SER A 1 358 ? 0.242 13.242 25.045 1.00 48.72 358 SER A CA 1
ATOM 2823 C C . SER A 1 358 ? 0.476 14.760 24.971 1.00 48.72 358 SER A C 1
ATOM 2825 O O . SER A 1 358 ? 0.626 15.414 26.003 1.00 48.72 358 SER A O 1
ATOM 2827 N N . ARG A 1 359 ? 0.435 15.361 23.770 1.00 47.78 359 ARG A N 1
ATOM 2828 C CA . ARG A 1 359 ? 0.536 16.823 23.587 1.00 47.78 359 ARG A CA 1
ATOM 2829 C C . ARG A 1 359 ? -0.752 17.565 23.936 1.00 47.78 359 ARG A C 1
ATOM 2831 O O . ARG A 1 359 ? -0.670 18.719 24.343 1.00 47.78 359 ARG A O 1
ATOM 2838 N N . ARG A 1 360 ? -1.927 16.931 23.824 1.00 46.66 360 ARG A N 1
ATOM 2839 C CA . ARG A 1 360 ? -3.195 17.554 24.257 1.00 46.66 360 ARG A CA 1
ATOM 2840 C C . ARG A 1 360 ? -3.271 17.714 25.774 1.00 46.66 360 ARG A C 1
ATOM 2842 O O . ARG A 1 360 ? -3.838 18.697 26.223 1.00 46.66 360 ARG A O 1
ATOM 2849 N N . GLY A 1 361 ? -2.658 16.810 26.542 1.00 40.44 361 GLY A N 1
ATOM 2850 C CA . GLY A 1 361 ? -2.594 16.922 28.004 1.00 40.44 361 GLY A CA 1
ATOM 2851 C C . GLY A 1 361 ? -1.778 18.123 28.500 1.00 40.44 361 GLY A C 1
ATOM 2852 O O . GLY A 1 361 ? -2.158 18.734 29.487 1.00 40.44 361 GLY A O 1
ATOM 2853 N N . ARG A 1 362 ? -0.710 18.515 27.787 1.00 39.69 362 ARG A N 1
ATOM 2854 C CA . ARG A 1 362 ? 0.145 19.664 28.159 1.00 39.69 362 ARG A CA 1
ATOM 2855 C C . ARG A 1 362 ? -0.362 21.029 27.692 1.00 39.69 362 ARG A C 1
ATOM 2857 O O . ARG A 1 362 ? 0.189 22.036 28.099 1.00 39.69 362 ARG A O 1
ATOM 2864 N N . ALA A 1 363 ? -1.351 21.072 26.800 1.00 37.62 363 ALA A N 1
ATOM 2865 C CA . ALA A 1 363 ? -1.963 22.326 26.351 1.00 37.62 363 ALA A CA 1
ATOM 2866 C C . ALA A 1 363 ? -3.185 22.727 27.202 1.00 37.62 363 ALA A C 1
ATOM 2868 O O . ALA A 1 363 ? -3.779 23.773 26.962 1.00 37.62 363 ALA A O 1
ATOM 2869 N N . VAL A 1 364 ? -3.585 21.863 28.143 1.00 39.78 364 VAL A N 1
ATOM 2870 C CA . VAL A 1 364 ? -4.720 22.055 29.065 1.00 39.78 364 VAL A CA 1
ATOM 2871 C C . VAL A 1 364 ? -4.246 22.129 30.531 1.00 39.78 364 VAL A C 1
ATOM 2873 O O . VAL A 1 364 ? -5.048 22.387 31.423 1.00 39.78 364 VAL A O 1
ATOM 2876 N N . SER A 1 365 ? -2.945 21.943 30.774 1.00 35.59 365 SER A N 1
ATOM 2877 C CA . SER A 1 365 ? -2.242 22.311 32.012 1.00 35.59 365 SER A CA 1
ATOM 2878 C C . SER A 1 365 ? -1.541 23.643 31.816 1.00 35.59 365 SER A C 1
ATOM 2880 O O . SER A 1 365 ? -1.557 24.461 32.756 1.00 35.59 365 SER A O 1
#

Mean predicted aligned error: 7.72 Å

pLDDT: mean 82.58, std 12.36, range [35.59, 95.25]

Radius of gyration: 21.56 Å; Cα contacts (8 Å, |Δi|>4): 361; chains: 1; bounding box: 53×48×63 Å

Organism: NCBI:txid748831

Secondary structure (DSSP, 8-state):
--HHHHHHHHHHHHHHHHHHHHHHHHH-TTHHHHHHHHHHHHH-HHHHHHHHHHHHHHHHTT--TTTTT--GGGGG-HHHHHHHHHHHHHHHHHHTTT-SS-HHHHHTTHHHHHHHHHHHHHH-TTTTTT-PPPHHHHHHHHHHHHHHHHHHHHHHHHHTTPPPPHHHHHHHHHHHHHHHHHHHHHHHHHHHHHHHHHHS-SSGGGGG-HHHHHHHHHTTHHHHHHHHHHHHHHHHHHHH--SSSSHHHHHHHHHHHHTTTHHHHHHH--S-HHHHHHHHHHHHHHHHHHHHHHHHHHHHHHHHHHHHHHHHHHHT-SSHHIIIIIHHHHHHHHHHHHHHHHHHHHHHIIIIIS--HHHHHHT--

Nearest PDB structures (foldseek):
  8kgk-assembly1_A  TM=1.955E-01  e=2.875E+00  Homo sapiens
  8tte-assembly1_A  TM=1.784E-01  e=3.271E+00  Staphylococcus aureus

Sequence (365 aa):
MNSTTLWLHTTAAIAVAAGALWLHLRWHPRRQEFSESWDLVTGLPWLTVLHGMLLVAGQLMGAPWITGSMQAFDLGTWLDIAGPLFLGSLMENVSLQHSLLPAWPWALFLPVVLALLSWRVIRYPYRYGPRQQRPAEKWLLAGGMVISWAWLVLEMLTLGHKVMPEWLEGLRVAMRVIFQAVTMAFTQVVLARLVIAWMEPEQPDDQKDLGLAIEHTFARWRGVAGLAVLDLLILLLQGTVTSGRGLLFWVLMEVMVLFLLFPVAVARVPGTWLGQGMAALLAWKRAWASILGVLLSGVFILAIVRYASVTMLEVTGEGTWRTLLLLPVHGLVLATVRNWVFLALVLTLLHHGLIPSSRRGRAVS

Foldseek 3Di:
DPPVVVVVVLVVVLVVLVVVLVVCLVPFPLVVLLVVLLVVCVVCVVLLLQQLVQQLVCVVVPHCSQQPPDDPVQSPDPVSQVVVLLLRLLLLLLCCLQPVHPLQVQLLCVLVLLVVVLVCCVVPQPVLPPDRDDVVLSVVSVVSNVVSVVLNVLVVVVVVVDDDDPVSVVVSVVVSLLSSLLSRLLVSLLVLLLLVCLVDPPDPVSNPPSVVSSSLSSVLVQLSVVSSVLSSVLSVLVVVCPDSDDPSVVVSSVSSNLCSCSSNLSNPPDDHSVVSSVLSVQLCVFLVVVLVSLSVSSSSLSSSLNSVLNVVLVVVPDDPCSSPPSSSVSSSVNSSSSSSSSSSNSSSSDVGRVDDPVVVVVVVD

Solvent-accessible surface area (backbone atoms only — not comparable to full-atom values): 19464 Å² total; per-residue (Å²): 131,66,69,72,58,56,51,55,50,52,52,49,50,51,51,52,52,51,50,52,49,52,54,48,49,74,69,36,97,59,37,63,36,52,50,53,17,45,52,48,47,69,74,38,52,66,57,30,51,52,37,12,52,37,35,42,54,36,38,78,71,74,41,57,71,73,66,50,91,72,55,88,79,53,75,77,44,70,79,70,35,50,56,60,40,49,54,51,19,43,54,47,52,50,38,34,66,58,51,68,52,56,34,64,70,51,31,72,48,45,34,58,53,37,47,54,49,50,49,46,54,71,74,48,64,75,79,62,58,98,58,72,79,51,70,68,58,56,51,50,40,53,49,51,24,54,54,39,46,56,48,51,52,53,53,53,45,51,76,68,72,50,89,67,58,69,71,57,48,51,49,51,53,53,51,48,51,52,41,20,12,44,44,22,30,48,48,37,20,25,52,40,31,40,53,46,28,53,77,59,51,92,45,92,76,46,48,76,39,61,67,58,22,46,51,61,39,57,78,37,45,70,44,38,51,56,39,16,55,51,40,35,52,50,53,55,52,54,74,68,54,84,50,104,64,57,71,66,46,53,51,50,49,52,51,42,56,72,50,55,44,44,40,48,22,50,51,68,46,85,78,54,64,68,58,22,50,51,52,23,52,56,14,44,73,63,20,43,74,59,52,51,53,48,50,56,51,35,23,54,53,44,29,54,54,49,51,53,51,46,58,53,54,59,73,67,47,92,50,71,63,41,67,71,48,51,45,51,54,48,20,34,52,51,25,43,52,52,52,30,48,42,40,20,46,53,44,45,43,40,70,52,24,57,60,55,72,75,60,56,58,64,76,76,106